Protein AF-A0A0G4MQ02-F1 (afdb_monomer)

pLDDT: mean 72.33, std 18.19, range [27.86, 97.19]

Foldseek 3Di:
DDQCQDPDVVSVLVVLVCLLVVQQPDAQCCCPPPVLVSLVVSLVPDPDPSSVVSSVVSVCVSQPHDPDPPPPVPDDPDDDDDDDDDDDDYDVPPVCPPVCVVVPPQPDDDPPVVVVQVPQPQPPDDDPPDPLADDQVRLVVLLVVCVVPPDVVSCCVPVVVVNHQLQRNCNSLRHHDDPVCVPPDSVVSSNVSVVSSVVSNPDDDDDPVADDPVSVVVCVVPDDDDDDDDDPVVCVVVVDADQDDCPRHPVVVVVVVVND

InterPro domains:
  IPR003000 Sirtuin family [PF02146] (231-259)
  IPR026590 Sirtuin family, catalytic core domain [PS50305] (206-260)
  IPR029035 DHS-like NAD/FAD-binding domain superfamily [SSF52467] (208-258)
  IPR050134 NAD-dependent sirtuin protein deacylases [PTHR11085] (204-258)

Sequence (260 aa):
MTAIESGTPAVVDAALRGLPAILAVLDFSTIKNELFPVIAMVFSKTNSLAIKVRGCQAFVVLCGGSNDPSNDGLGDFSAERKKTTSSSSALDKYTMQEKIDVRESCWTHDSLFEDAVDGIPSDTKFAADDPDACSPAEAYHLRQLLRTIGPREFCLRTVDSGRYTAKRLLTAFNIRAPAFLDGAPEEAYTSMLTLAFSRELAKRAKLPSHNSLDDAVALLTRSRNIMVITGAGISTSLGIPDFRSKKTGLYAQLEHMGLA

Nearest PDB structures (foldseek):
  4iao-assembly2_B  TM=7.288E-01  e=2.109E-02  Saccharomyces cerevisiae S288C
  5cwh-assembly1_A  TM=3.796E-01  e=9.583E-01  synthetic construct
  5h78-assembly1_B  TM=3.852E-01  e=1.616E+00  Homo sapiens
  8fbk-assembly1_A  TM=3.580E-01  e=1.245E+00  synthetic construct
  5h7c-assembly2_C  TM=3.921E-01  e=4.599E+00  Staphylococcus aureus

Organism: Verticillium longisporum (NCBI:txid100787)

Mean predicted aligned error: 18.78 Å

Secondary structure (DSSP, 8-state):
-TTTT-S-HHHHHHHHHTHHHHHTTS-HHHIIIIIHHHHHHHHHH---HHHHHHHHHHHHHHTT----TT--S---SS-----------SHHHHHHHTTTTTTSSS-SS-HHHHHHHHTS-TT----TT-TTPPPHHHHHHHHHHHHHH-HHHHHHHTTTTTSS-HHHHHHHTT-PPPGGGTT--GGGGHHHHHHHHHHHHHSPPPPTT--SHHHHHHHHHH-SS------GGGGGGGT---SS-TTTSHHHHHHTTT--

Structure (mmCIF, N/CA/C/O backbone):
data_AF-A0A0G4MQ02-F1
#
_entry.id   AF-A0A0G4MQ02-F1
#
loop_
_atom_site.group_PDB
_atom_site.id
_atom_site.type_symbol
_atom_site.label_atom_id
_atom_site.label_alt_id
_atom_site.label_comp_id
_atom_site.label_asym_id
_atom_site.label_entity_id
_atom_site.label_seq_id
_atom_site.pdbx_PDB_ins_code
_atom_site.Cartn_x
_atom_site.Cartn_y
_atom_site.Cartn_z
_atom_site.occupancy
_atom_site.B_iso_or_equiv
_atom_site.auth_seq_id
_atom_site.auth_comp_id
_atom_site.auth_asym_id
_atom_site.auth_atom_id
_atom_site.pdbx_PDB_model_num
ATOM 1 N N . MET A 1 1 ? -15.392 23.265 -28.587 1.00 59.22 1 MET A N 1
ATOM 2 C CA . MET A 1 1 ? -14.973 21.856 -28.773 1.00 59.22 1 MET A CA 1
ATOM 3 C C . MET A 1 1 ? -14.637 21.516 -30.222 1.00 59.22 1 MET A C 1
ATOM 5 O O . MET A 1 1 ? -13.558 20.992 -30.455 1.00 59.22 1 MET A O 1
ATOM 9 N N . THR A 1 2 ? -15.468 21.894 -31.201 1.00 65.62 2 THR A N 1
ATOM 10 C CA . THR A 1 2 ? -15.298 21.566 -32.637 1.00 65.62 2 THR A CA 1
ATOM 11 C C . THR A 1 2 ? -13.933 21.907 -33.254 1.00 65.62 2 THR A C 1
ATOM 13 O O . THR A 1 2 ? -13.488 21.212 -34.159 1.00 65.62 2 THR A O 1
ATOM 16 N N . ALA A 1 3 ? -13.232 22.936 -32.765 1.00 72.31 3 ALA A N 1
ATOM 17 C CA . ALA A 1 3 ? -11.888 23.277 -33.245 1.00 72.31 3 ALA A CA 1
ATOM 18 C C . ALA A 1 3 ? -10.783 22.314 -32.752 1.00 72.31 3 ALA A C 1
ATOM 20 O O . ALA A 1 3 ? -9.816 22.082 -33.474 1.00 72.31 3 ALA A O 1
ATOM 21 N N . ILE A 1 4 ? -10.925 21.736 -31.550 1.00 74.12 4 ILE A N 1
ATOM 22 C CA . ILE A 1 4 ? -9.952 20.786 -30.973 1.00 74.12 4 ILE A CA 1
ATOM 23 C C . ILE A 1 4 ? -10.070 19.420 -31.661 1.00 74.12 4 ILE A C 1
ATOM 25 O O . ILE A 1 4 ? -9.069 18.745 -31.865 1.00 74.12 4 ILE A O 1
ATOM 29 N N . GLU A 1 5 ? -11.273 19.051 -32.098 1.00 75.62 5 GLU A N 1
ATOM 30 C CA . GLU A 1 5 ? -11.555 17.799 -32.816 1.00 75.62 5 GLU A CA 1
ATOM 31 C C . GLU A 1 5 ? -11.347 17.903 -34.336 1.00 75.62 5 GLU A C 1
ATOM 33 O O . GLU A 1 5 ? -11.644 16.965 -35.077 1.00 75.62 5 GLU A O 1
ATOM 38 N N . SER A 1 6 ? -10.845 19.040 -34.824 1.00 78.75 6 SER A N 1
ATOM 39 C CA . SER A 1 6 ? -10.645 19.257 -36.254 1.00 78.75 6 SER A CA 1
ATOM 40 C C . SER A 1 6 ? -9.586 18.313 -36.835 1.00 78.75 6 SER A C 1
ATOM 42 O O . SER A 1 6 ? -8.523 18.102 -36.253 1.00 78.75 6 SER A O 1
ATOM 44 N N . GLY A 1 7 ? -9.831 17.808 -38.047 1.00 74.81 7 GLY A N 1
ATOM 45 C CA . GLY A 1 7 ? -8.859 17.001 -38.793 1.00 74.81 7 GLY A CA 1
ATOM 46 C C . GLY A 1 7 ? -7.631 17.785 -39.273 1.00 74.81 7 GLY A C 1
ATOM 47 O O . GLY A 1 7 ? -6.666 17.183 -39.737 1.00 74.81 7 GLY A O 1
ATOM 48 N N . THR A 1 8 ? -7.639 19.119 -39.171 1.00 82.94 8 THR A N 1
ATOM 49 C CA . THR A 1 8 ? -6.521 19.978 -39.583 1.00 82.94 8 THR A CA 1
ATOM 50 C C . THR A 1 8 ? -5.608 20.320 -38.396 1.00 82.94 8 THR A C 1
ATOM 52 O O . THR A 1 8 ? -6.029 21.078 -37.514 1.00 82.94 8 THR A O 1
ATOM 55 N N . PRO A 1 9 ? -4.336 19.870 -38.388 1.00 77.25 9 PRO A N 1
ATOM 56 C CA . PRO A 1 9 ? -3.403 20.075 -37.276 1.00 77.25 9 PRO A CA 1
ATOM 57 C C . PRO A 1 9 ? -3.205 21.536 -36.855 1.00 77.25 9 PRO A C 1
ATOM 59 O O . PRO A 1 9 ? -3.087 21.813 -35.668 1.00 77.25 9 PRO A O 1
ATOM 62 N N .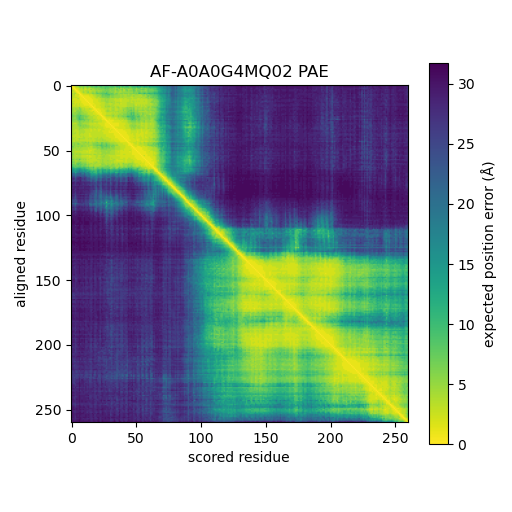 ALA A 1 10 ? -3.207 22.479 -37.803 1.00 79.44 10 ALA A N 1
ATOM 63 C CA . ALA A 1 10 ? -3.033 23.906 -37.514 1.00 79.44 10 ALA A CA 1
ATOM 64 C C . ALA A 1 10 ? -4.196 24.500 -36.694 1.00 79.44 10 ALA A C 1
ATOM 66 O O . ALA A 1 10 ? -3.978 25.365 -35.848 1.00 79.44 10 ALA A O 1
ATOM 67 N N . VAL A 1 11 ? -5.421 24.009 -36.907 1.00 81.31 11 VAL A N 1
ATOM 68 C CA . VAL A 1 11 ? -6.613 24.447 -36.160 1.00 81.31 11 VAL A CA 1
ATOM 69 C C . VAL A 1 11 ? -6.597 23.872 -34.745 1.00 81.31 11 VAL A C 1
ATOM 71 O O . VAL A 1 11 ? -6.874 24.598 -33.794 1.00 81.31 11 VAL A O 1
ATOM 74 N N . VAL A 1 12 ? -6.182 22.611 -34.592 1.00 79.88 12 VAL A N 1
ATOM 75 C CA . VAL A 1 12 ? -5.984 21.970 -33.280 1.00 79.88 12 VAL A CA 1
ATOM 76 C C . VAL A 1 12 ? -4.892 22.688 -32.483 1.00 79.88 12 VAL A C 1
ATOM 78 O O . VAL A 1 12 ? -5.070 22.996 -31.308 1.00 79.88 12 VAL A O 1
ATOM 81 N N . ASP A 1 13 ? -3.775 23.011 -33.134 1.00 78.94 13 ASP A N 1
ATOM 82 C CA . ASP A 1 13 ? -2.652 23.745 -32.550 1.00 78.94 13 ASP A CA 1
ATOM 83 C C . ASP A 1 13 ? -3.099 25.137 -32.054 1.00 78.94 13 ASP A C 1
ATOM 85 O O . ASP A 1 13 ? -2.837 25.506 -30.902 1.00 78.94 13 ASP A O 1
ATOM 89 N N . ALA A 1 14 ? -3.841 25.888 -32.876 1.00 80.31 14 ALA A N 1
ATOM 90 C CA . ALA A 1 14 ? -4.412 27.182 -32.499 1.00 80.31 14 ALA A CA 1
ATOM 91 C C . ALA A 1 14 ? -5.424 27.068 -31.342 1.00 80.31 14 ALA A C 1
ATOM 93 O O . ALA A 1 14 ? -5.386 27.877 -30.415 1.00 80.31 14 ALA A O 1
ATOM 94 N N . ALA A 1 15 ? -6.270 26.034 -31.345 1.00 81.25 15 ALA A N 1
ATOM 95 C CA . ALA A 1 15 ? -7.244 25.792 -30.284 1.00 81.25 15 ALA A CA 1
ATOM 96 C C . ALA A 1 15 ? -6.574 25.456 -28.938 1.00 81.25 15 ALA A C 1
ATOM 98 O O . ALA A 1 15 ? -6.960 26.004 -27.907 1.00 81.25 15 ALA A O 1
ATOM 99 N N . LEU A 1 16 ? -5.519 24.631 -28.942 1.00 79.56 16 LEU A N 1
ATOM 100 C CA . LEU A 1 16 ? -4.749 24.300 -27.736 1.00 79.56 16 LEU A CA 1
ATOM 101 C C . LEU A 1 16 ? -3.967 25.504 -27.181 1.00 79.56 16 LEU A C 1
ATOM 103 O O . LEU A 1 16 ? -3.754 25.586 -25.975 1.00 79.56 16 LEU A O 1
ATOM 107 N N . ARG A 1 17 ? -3.573 26.472 -28.025 1.00 80.38 17 ARG A N 1
ATOM 108 C CA . ARG A 1 17 ? -2.975 27.748 -27.572 1.00 80.38 17 ARG A CA 1
ATOM 109 C C . ARG A 1 17 ? -3.966 28.638 -26.827 1.00 80.38 17 ARG A C 1
ATOM 111 O O . ARG A 1 17 ? -3.556 29.358 -25.925 1.00 80.38 17 ARG A O 1
ATOM 118 N N . GLY A 1 18 ? -5.245 28.595 -27.199 1.00 75.06 18 GLY A N 1
ATOM 119 C CA . GLY A 1 18 ? -6.303 29.371 -26.547 1.00 75.06 18 GLY A CA 1
ATOM 120 C C . GLY A 1 18 ? -6.779 28.787 -25.214 1.00 75.06 18 GLY A C 1
ATOM 121 O O . GLY A 1 18 ? -7.502 29.459 -24.483 1.00 75.06 18 GLY A O 1
ATOM 122 N N . LEU A 1 19 ? -6.371 27.557 -24.879 1.00 74.38 19 LEU A N 1
ATOM 123 C CA . LEU A 1 19 ? -6.858 26.824 -23.710 1.00 74.38 19 LEU A CA 1
ATOM 124 C C . LEU A 1 19 ? -6.640 27.561 -22.375 1.00 74.38 19 LEU A C 1
ATOM 126 O O . LEU A 1 19 ? -7.602 27.659 -21.618 1.00 74.38 19 LEU A O 1
ATOM 130 N N . PRO A 1 20 ? -5.459 28.146 -22.079 1.00 72.19 20 PRO A N 1
ATOM 131 C CA . PRO A 1 20 ? -5.228 28.823 -20.800 1.00 72.19 20 PRO A CA 1
ATOM 132 C C . PRO A 1 20 ? -6.169 30.010 -20.554 1.00 72.19 20 PRO A C 1
ATOM 134 O O . PRO A 1 20 ? -6.595 30.234 -19.427 1.00 72.19 20 PRO A O 1
ATOM 137 N N . 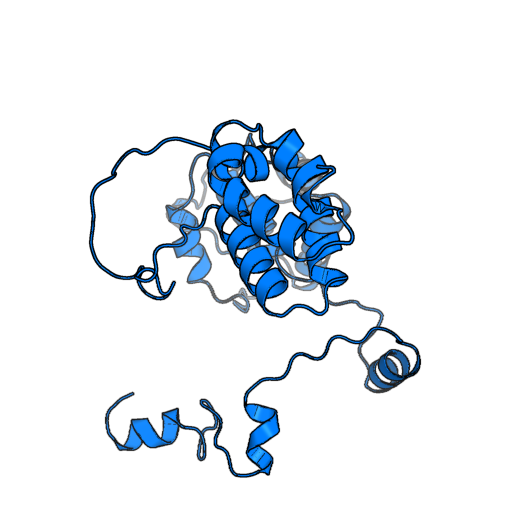ALA A 1 21 ? -6.545 30.740 -21.609 1.00 73.88 21 ALA A N 1
ATOM 138 C CA . ALA A 1 21 ? -7.482 31.859 -21.506 1.00 73.88 21 ALA A CA 1
ATOM 139 C C . ALA A 1 21 ? -8.929 31.393 -21.257 1.00 73.88 21 ALA A C 1
ATOM 141 O O . ALA A 1 21 ? -9.704 32.092 -20.611 1.00 73.88 21 ALA A O 1
ATOM 142 N N . ILE A 1 22 ? -9.289 30.206 -21.754 1.00 70.38 22 ILE A N 1
ATOM 143 C CA . ILE A 1 22 ? -10.628 29.623 -21.613 1.00 70.38 22 ILE A CA 1
ATOM 144 C C . ILE A 1 22 ? -10.783 28.929 -20.248 1.00 70.38 22 ILE A C 1
ATOM 146 O O . ILE A 1 22 ? -11.833 29.032 -19.617 1.00 70.38 22 ILE A O 1
ATOM 150 N N . LEU A 1 23 ? -9.731 28.269 -19.751 1.00 67.69 23 LEU A N 1
ATOM 151 C CA . LEU A 1 23 ? -9.734 27.550 -18.469 1.00 67.69 23 LEU A CA 1
ATOM 152 C C . LEU A 1 23 ? -9.986 28.452 -17.251 1.00 67.69 23 LEU A C 1
ATOM 154 O O . LEU A 1 23 ? -10.522 27.983 -16.249 1.00 67.69 23 LEU A O 1
ATOM 158 N N . ALA A 1 24 ? -9.662 29.743 -17.344 1.00 65.50 24 ALA A N 1
ATOM 159 C CA . ALA A 1 24 ? -9.938 30.720 -16.289 1.00 65.50 24 ALA A CA 1
ATOM 160 C C . ALA A 1 24 ? -11.443 31.004 -16.096 1.00 65.50 24 ALA A C 1
ATOM 162 O O . ALA A 1 24 ? -11.843 31.512 -15.051 1.00 65.50 24 ALA A O 1
ATOM 163 N N . VAL A 1 25 ? -12.275 30.688 -17.096 1.00 69.38 25 VAL A N 1
ATOM 164 C CA . VAL A 1 25 ? -13.711 31.023 -17.123 1.00 69.38 25 VAL A CA 1
ATOM 165 C C . VAL A 1 25 ? -14.600 29.775 -17.035 1.00 69.38 25 VAL A C 1
ATOM 167 O O . VAL A 1 25 ? -15.777 29.885 -16.700 1.00 69.38 25 VAL A O 1
ATOM 170 N N . LEU A 1 26 ? -14.056 28.584 -17.311 1.00 71.31 26 LEU A N 1
ATOM 171 C CA . LEU A 1 26 ? -14.800 27.324 -17.258 1.00 71.31 26 LEU A CA 1
ATOM 172 C C . LEU A 1 26 ? -14.875 26.739 -15.842 1.00 71.31 26 LEU A C 1
ATOM 174 O O . LEU A 1 26 ? -13.920 26.780 -15.065 1.00 71.31 26 LEU A O 1
ATOM 178 N N . ASP A 1 27 ? -16.020 26.138 -15.532 1.00 67.94 27 ASP A N 1
ATOM 179 C CA . ASP A 1 27 ? -16.239 25.380 -14.309 1.00 67.94 27 ASP A CA 1
ATOM 180 C C . ASP A 1 27 ? -15.649 23.962 -14.408 1.00 67.94 27 ASP A C 1
ATOM 182 O O . ASP A 1 27 ? -15.411 23.406 -15.483 1.00 67.94 27 ASP A O 1
ATOM 186 N N . PHE A 1 28 ? -15.404 23.352 -13.249 1.00 64.94 28 PHE A N 1
ATOM 187 C CA . PHE A 1 28 ? -14.730 22.057 -13.155 1.00 64.94 28 PHE A CA 1
ATOM 188 C C . PHE A 1 28 ? -15.458 20.926 -13.880 1.00 64.94 28 PHE A C 1
ATOM 190 O O . PHE A 1 28 ? -14.804 20.088 -14.500 1.00 64.94 28 PHE A O 1
ATOM 197 N N . SER A 1 29 ? -16.791 20.890 -13.796 1.00 62.78 29 SER A N 1
ATOM 198 C CA . SER A 1 29 ? -17.582 19.819 -14.405 1.00 62.78 29 SER A CA 1
ATOM 199 C C . SER A 1 29 ? -17.358 19.790 -15.915 1.00 62.78 29 SER A C 1
ATOM 201 O O . SER A 1 29 ? -17.046 18.741 -16.480 1.00 62.78 29 SER A O 1
ATOM 203 N N . THR A 1 30 ? -17.381 20.965 -16.545 1.00 74.50 30 THR A N 1
ATOM 204 C CA . THR A 1 30 ? -17.101 21.133 -17.973 1.00 74.50 30 THR A CA 1
ATOM 205 C C . THR A 1 30 ? -15.653 20.771 -18.318 1.00 74.50 30 THR A C 1
ATOM 207 O O . THR A 1 30 ? -15.391 20.082 -19.306 1.00 74.50 30 THR A O 1
ATOM 210 N N . ILE A 1 31 ? -14.688 21.157 -17.477 1.00 76.81 31 ILE A N 1
ATOM 211 C CA . ILE A 1 31 ? -13.272 20.820 -17.686 1.00 76.81 31 ILE A CA 1
ATOM 212 C C . ILE A 1 31 ? -13.038 19.298 -17.626 1.00 76.81 31 ILE A C 1
ATOM 214 O O . ILE A 1 31 ? -12.385 18.739 -18.508 1.00 76.81 31 ILE A O 1
ATOM 218 N N . LYS A 1 32 ? -13.580 18.618 -16.610 1.00 71.00 32 LYS A N 1
ATOM 219 C CA . LYS A 1 32 ? -13.384 17.179 -16.371 1.00 71.00 32 LYS A CA 1
ATOM 220 C C . LYS A 1 32 ? -14.147 16.313 -17.369 1.00 71.00 32 LYS A C 1
ATOM 222 O O . LYS A 1 32 ? -13.584 15.351 -17.886 1.00 71.00 32 LYS A O 1
ATOM 227 N N . ASN A 1 33 ? -15.418 16.624 -17.605 1.00 74.50 33 ASN A N 1
ATOM 228 C CA . ASN A 1 33 ? -16.316 15.730 -18.332 1.00 74.50 33 ASN A CA 1
ATOM 229 C C . ASN A 1 33 ? -16.331 16.009 -19.835 1.00 74.50 33 ASN A C 1
ATOM 231 O O . ASN A 1 33 ? -16.557 15.085 -20.613 1.00 74.50 33 ASN A O 1
ATOM 235 N N . GLU A 1 34 ? -16.046 17.244 -20.254 1.00 80.12 34 GLU A N 1
ATOM 236 C CA . GLU A 1 34 ? -16.106 17.615 -21.668 1.00 80.12 34 GLU A CA 1
ATOM 237 C C . GLU A 1 34 ? -14.720 17.918 -22.250 1.00 80.12 34 GLU A C 1
ATOM 239 O O . GLU A 1 34 ? -14.373 17.409 -23.313 1.00 80.12 34 GLU A O 1
ATOM 244 N N . LEU A 1 35 ? -13.888 18.715 -21.572 1.00 80.94 35 LEU A N 1
ATOM 245 C CA . LEU A 1 35 ? -12.633 19.207 -22.157 1.00 80.94 35 LEU A CA 1
ATOM 246 C C . LEU A 1 35 ? -11.483 18.193 -22.075 1.00 80.94 35 LEU A C 1
ATOM 248 O O . LEU A 1 35 ? -10.774 17.967 -23.060 1.00 80.94 35 LEU A O 1
ATOM 252 N N . PHE A 1 36 ? -11.302 17.563 -20.913 1.00 81.31 36 PHE A N 1
ATOM 253 C CA . PHE A 1 36 ? -10.228 16.599 -20.674 1.00 81.31 36 PHE A CA 1
ATOM 254 C C . PHE A 1 36 ? -10.302 15.371 -21.606 1.00 81.31 36 PHE A C 1
ATOM 256 O O . PHE A 1 36 ? -9.280 15.040 -22.220 1.00 81.31 36 PHE A O 1
ATOM 263 N N . PRO A 1 37 ? -11.469 14.719 -21.809 1.00 83.06 37 PRO A N 1
ATOM 264 C CA . PRO A 1 37 ? -11.568 13.561 -22.698 1.00 83.06 37 PRO A CA 1
ATOM 265 C C . PRO A 1 37 ? -11.274 13.914 -24.159 1.00 83.06 37 PRO A C 1
ATOM 267 O O . PRO A 1 37 ? -10.634 13.132 -24.865 1.00 83.06 37 PRO A O 1
ATOM 270 N N . VAL A 1 38 ? -11.680 15.107 -24.601 1.00 82.44 38 VAL A N 1
ATOM 271 C CA . VAL A 1 38 ? -11.447 15.591 -25.969 1.00 82.44 38 VAL A CA 1
ATOM 272 C C . VAL A 1 38 ? -9.950 15.811 -26.219 1.00 82.44 38 VAL A C 1
ATOM 274 O O . VAL A 1 38 ? -9.412 15.328 -27.217 1.00 82.44 38 VAL A O 1
ATOM 277 N N . ILE A 1 39 ? -9.232 16.447 -25.286 1.00 82.50 39 ILE A N 1
ATOM 278 C CA . ILE A 1 39 ? -7.778 16.661 -25.407 1.00 82.50 39 ILE A CA 1
ATOM 279 C C . ILE A 1 39 ? -7.013 15.330 -25.345 1.00 82.50 39 ILE A C 1
ATOM 281 O O . ILE A 1 39 ? -6.099 15.115 -26.143 1.00 82.50 39 ILE A O 1
ATOM 285 N N . ALA A 1 40 ? -7.411 14.398 -24.471 1.00 81.19 40 ALA A N 1
ATOM 286 C CA . ALA A 1 40 ? -6.827 13.053 -24.395 1.00 81.19 40 ALA A CA 1
ATOM 287 C C . ALA A 1 40 ? -7.048 12.232 -25.671 1.00 81.19 40 ALA A C 1
ATOM 289 O O . ALA A 1 40 ? -6.141 11.533 -26.141 1.00 81.19 40 ALA A O 1
ATOM 290 N N . MET A 1 41 ? -8.223 12.358 -26.285 1.00 82.12 41 MET A N 1
ATOM 291 C CA . MET A 1 41 ? -8.512 11.712 -27.559 1.00 82.12 41 MET A CA 1
ATOM 292 C C . MET A 1 41 ? -7.641 12.275 -28.691 1.00 82.12 41 MET A C 1
ATOM 294 O O . MET A 1 41 ? -7.099 11.515 -29.490 1.00 82.12 41 MET A O 1
ATOM 298 N N . VAL A 1 42 ? -7.456 13.593 -28.750 1.00 81.25 42 VAL A N 1
ATOM 299 C CA . VAL A 1 42 ? -6.617 14.238 -29.772 1.00 81.25 42 VAL A CA 1
ATOM 300 C C . VAL A 1 42 ? -5.136 13.923 -29.565 1.00 81.25 42 VAL A C 1
ATOM 302 O O . VAL A 1 42 ? -4.432 13.613 -30.527 1.00 81.25 42 VAL A O 1
ATOM 305 N N . PHE A 1 43 ? -4.672 13.923 -28.314 1.00 82.50 43 PHE A N 1
ATOM 306 C CA . PHE A 1 43 ? -3.305 13.554 -27.951 1.00 82.50 43 PHE A CA 1
ATOM 307 C C . PHE A 1 43 ? -2.965 12.108 -28.346 1.00 82.50 43 PHE A C 1
ATOM 309 O O . PHE A 1 43 ? -1.884 11.850 -28.876 1.00 82.50 43 PHE A O 1
ATOM 316 N N . SER A 1 44 ? -3.891 11.169 -28.126 1.00 81.44 44 SER A N 1
ATOM 317 C CA . SER A 1 44 ? -3.686 9.753 -28.466 1.00 81.44 44 SER A CA 1
ATOM 318 C C . SER A 1 44 ? -3.752 9.469 -29.969 1.00 81.44 44 SER A C 1
ATOM 320 O O . SER A 1 44 ? -3.054 8.576 -30.445 1.00 81.44 44 SER A O 1
ATOM 322 N N . LYS A 1 45 ? -4.551 10.229 -30.730 1.00 81.75 45 LYS A N 1
ATOM 323 C CA . LYS A 1 45 ? -4.735 10.022 -32.178 1.00 81.75 45 LYS A CA 1
ATOM 324 C C . LYS A 1 45 ? -3.736 10.779 -33.058 1.00 81.75 45 LYS A C 1
ATOM 326 O O . LYS A 1 45 ? -3.550 10.409 -34.215 1.00 81.75 45 LYS A O 1
ATOM 331 N N . THR A 1 46 ? -3.113 11.847 -32.561 1.00 81.19 46 THR A N 1
ATOM 332 C CA . THR A 1 46 ? -2.219 12.682 -33.376 1.00 81.19 46 THR A CA 1
ATOM 333 C C . THR A 1 46 ? -0.831 12.063 -33.562 1.00 81.19 46 THR A C 1
ATOM 335 O O . THR A 1 46 ? -0.204 11.586 -32.617 1.00 81.19 46 THR A O 1
ATOM 338 N N . ASN A 1 47 ? -0.299 12.138 -34.786 1.00 78.94 47 ASN A N 1
ATOM 339 C CA . ASN A 1 47 ? 1.100 11.808 -35.090 1.00 78.94 47 ASN A CA 1
ATOM 340 C C . ASN A 1 47 ? 2.022 13.041 -35.041 1.00 78.94 47 ASN A C 1
ATOM 342 O O . ASN A 1 47 ? 3.236 12.910 -35.172 1.00 78.94 47 ASN A O 1
ATOM 346 N N . SER A 1 48 ? 1.464 14.240 -34.837 1.00 80.06 48 SER A N 1
ATOM 347 C CA . SER A 1 48 ? 2.243 15.477 -34.764 1.00 80.06 48 SER A CA 1
ATOM 348 C C . SER A 1 48 ? 2.871 15.646 -33.384 1.00 80.06 48 SER A C 1
ATOM 350 O O . SER A 1 48 ? 2.170 15.808 -32.383 1.00 80.06 48 SER A O 1
ATOM 352 N N . LEU A 1 49 ? 4.205 15.669 -33.338 1.00 75.06 49 LEU A N 1
ATOM 353 C CA . LEU A 1 49 ? 4.964 15.914 -32.111 1.00 75.06 49 LEU A CA 1
ATOM 354 C C . LEU A 1 49 ? 4.612 17.272 -31.485 1.00 75.06 49 LEU A C 1
ATOM 356 O O . LEU A 1 49 ? 4.462 17.361 -30.272 1.00 75.06 49 LEU A O 1
ATOM 360 N N . ALA A 1 50 ? 4.397 18.305 -32.304 1.00 73.50 50 ALA A N 1
ATOM 361 C CA . ALA A 1 50 ? 4.011 19.631 -31.824 1.00 73.50 50 ALA A CA 1
ATOM 362 C C . ALA A 1 50 ? 2.663 19.606 -31.081 1.00 73.50 50 ALA A C 1
ATOM 364 O O . ALA A 1 50 ? 2.537 20.207 -30.016 1.00 73.50 50 ALA A O 1
ATOM 365 N N . ILE A 1 51 ? 1.683 18.849 -31.590 1.00 78.81 51 ILE A N 1
ATOM 366 C CA . ILE A 1 51 ? 0.377 18.690 -30.933 1.00 78.81 51 ILE A CA 1
ATOM 367 C C . ILE A 1 51 ? 0.515 17.860 -29.655 1.00 78.81 51 ILE A C 1
ATOM 369 O O . ILE A 1 51 ? -0.140 18.173 -28.668 1.00 78.81 51 ILE A O 1
ATOM 373 N N . LYS A 1 52 ? 1.395 16.849 -29.624 1.00 79.94 52 LYS A N 1
ATOM 374 C CA . LYS A 1 52 ? 1.666 16.081 -28.397 1.00 79.94 52 LYS A CA 1
ATOM 375 C C . LYS A 1 52 ? 2.276 16.951 -27.304 1.00 79.94 52 LYS A C 1
ATOM 377 O O . LYS A 1 52 ? 1.757 16.972 -26.196 1.00 79.94 52 LYS A O 1
ATOM 382 N N . VAL A 1 53 ? 3.318 17.719 -27.626 1.00 78.88 53 VAL A N 1
ATOM 383 C CA . VAL A 1 53 ? 3.946 18.659 -26.680 1.00 78.88 53 VAL A CA 1
ATOM 384 C C . VAL A 1 53 ? 2.905 19.637 -26.130 1.00 78.88 53 VAL A C 1
ATOM 386 O O . VAL A 1 53 ? 2.839 19.868 -24.926 1.00 78.88 53 VAL A O 1
ATOM 389 N N . ARG A 1 54 ? 2.024 20.143 -26.995 1.00 76.56 54 ARG A N 1
ATOM 390 C CA . ARG A 1 54 ? 0.956 21.078 -26.619 1.00 76.56 54 ARG A CA 1
ATOM 391 C C . ARG A 1 54 ? -0.164 20.421 -25.817 1.00 76.56 54 ARG A C 1
ATOM 393 O O . ARG A 1 54 ? -0.687 21.044 -24.904 1.00 76.56 54 ARG A O 1
ATOM 400 N N . GLY A 1 55 ? -0.504 19.170 -26.111 1.00 79.81 55 GLY A N 1
ATOM 401 C CA . GLY A 1 55 ? -1.430 18.368 -25.315 1.00 79.81 55 GLY A CA 1
ATOM 402 C C . GLY A 1 55 ? -0.891 18.121 -23.907 1.00 79.81 55 GLY A C 1
ATOM 403 O O . GLY A 1 55 ? -1.622 18.306 -22.943 1.00 79.81 55 GLY A O 1
ATOM 404 N N . CYS A 1 56 ? 0.404 17.818 -23.766 1.00 78.06 56 CYS A N 1
ATOM 405 C CA . CYS A 1 56 ? 1.056 17.718 -22.457 1.00 78.06 56 CYS A CA 1
ATOM 406 C C . CYS A 1 56 ? 1.025 19.047 -21.695 1.00 78.06 56 CYS A C 1
ATOM 408 O O . CYS A 1 56 ? 0.663 19.058 -20.526 1.00 78.06 56 CYS A O 1
ATOM 410 N N . GLN A 1 57 ? 1.333 20.167 -22.352 1.00 75.50 57 GLN A N 1
ATOM 411 C CA . GLN A 1 57 ? 1.225 21.498 -21.738 1.00 75.50 57 GLN A CA 1
ATOM 412 C C . GLN A 1 57 ? -0.212 21.813 -21.305 1.00 75.50 57 GLN A C 1
ATOM 414 O O . GLN A 1 57 ? -0.429 22.343 -20.221 1.00 75.50 57 GLN A O 1
ATOM 419 N N . ALA A 1 58 ? -1.202 21.449 -22.122 1.00 74.31 58 ALA A N 1
ATOM 420 C CA . ALA A 1 58 ? -2.606 21.557 -21.755 1.00 74.31 58 ALA A CA 1
ATOM 421 C C . ALA A 1 58 ? -2.936 20.697 -20.527 1.00 74.31 58 ALA A C 1
ATOM 423 O O . ALA A 1 58 ? -3.631 21.180 -19.643 1.00 74.31 58 ALA A O 1
ATOM 424 N N . PHE A 1 59 ? -2.410 19.471 -20.425 1.00 76.56 59 PHE A N 1
ATOM 425 C CA . PHE A 1 59 ? -2.590 18.625 -19.242 1.00 76.56 59 PHE A CA 1
ATOM 426 C C . PHE A 1 59 ? -1.927 19.188 -17.993 1.00 76.56 59 PHE A C 1
ATOM 428 O O . PHE A 1 59 ? -2.527 19.115 -16.930 1.00 76.56 59 PHE A O 1
ATOM 435 N N . VAL A 1 60 ? -0.735 19.772 -18.107 1.00 70.69 60 VAL A N 1
ATOM 436 C CA . VAL A 1 60 ? 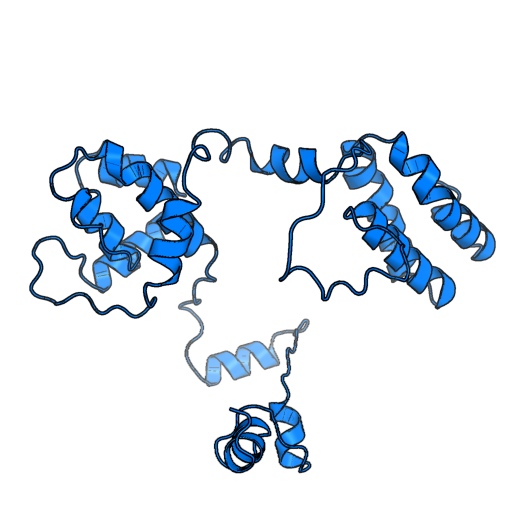-0.066 20.436 -16.980 1.00 70.69 60 VAL A CA 1
ATOM 437 C C . VAL A 1 60 ? -0.928 21.585 -16.463 1.00 70.69 60 VAL A C 1
ATOM 439 O O . VAL A 1 60 ? -1.209 21.637 -15.271 1.00 70.69 60 VAL A O 1
ATOM 442 N N . VAL A 1 61 ? -1.422 22.442 -17.360 1.00 69.69 61 VAL A N 1
ATOM 443 C CA . VAL A 1 61 ? -2.286 23.576 -16.997 1.00 69.69 61 VAL A CA 1
ATOM 444 C C . VAL A 1 61 ? -3.638 23.114 -16.453 1.00 69.69 61 VAL A C 1
ATOM 446 O O . VAL A 1 61 ? -4.124 23.678 -15.478 1.00 69.69 61 VAL A O 1
ATOM 449 N N . LEU A 1 62 ? -4.236 22.068 -17.037 1.00 69.12 62 LEU A N 1
ATOM 450 C CA . LEU A 1 62 ? -5.442 21.436 -16.502 1.00 69.12 62 LEU A CA 1
ATOM 451 C C . LEU A 1 62 ? -5.176 20.964 -15.071 1.00 69.12 62 LEU A C 1
ATOM 453 O O . LEU A 1 62 ? -5.872 21.371 -14.156 1.00 69.12 62 LEU A O 1
ATOM 457 N N . CYS A 1 63 ? -4.114 20.201 -14.840 1.00 64.75 63 CYS A N 1
ATOM 458 C CA . CYS A 1 63 ? -3.762 19.664 -13.527 1.00 64.75 63 CYS A CA 1
ATOM 459 C C . CYS A 1 63 ? -3.218 20.704 -12.522 1.00 64.75 63 CYS A C 1
ATOM 461 O O . CYS A 1 63 ? -2.720 20.305 -11.473 1.00 64.75 63 CYS A O 1
ATOM 463 N N . GLY A 1 64 ? -3.314 22.009 -12.807 1.00 60.22 64 GLY A N 1
ATOM 464 C CA . GLY A 1 64 ? -2.944 23.082 -11.876 1.00 60.22 64 GLY A CA 1
ATOM 465 C C . GLY A 1 64 ? -1.468 23.492 -11.901 1.00 60.22 64 GLY A C 1
ATOM 466 O O . GLY A 1 64 ? -1.041 24.277 -11.059 1.00 60.22 64 GLY A O 1
ATOM 467 N N . GLY A 1 65 ? -0.683 22.994 -12.857 1.00 63.31 65 GLY A N 1
ATOM 468 C CA . GLY A 1 65 ? 0.691 23.436 -13.084 1.00 63.31 65 GLY A CA 1
ATOM 469 C C . GLY A 1 65 ? 0.766 24.739 -13.887 1.00 63.31 65 GLY A C 1
ATOM 470 O O . GLY A 1 65 ? -0.098 25.037 -14.714 1.00 63.31 65 GLY A O 1
ATOM 471 N N . SER A 1 66 ? 1.827 25.520 -13.679 1.00 59.75 66 SER A N 1
ATOM 472 C CA . SER A 1 66 ? 2.158 26.674 -14.520 1.00 59.75 66 SER A CA 1
ATOM 473 C C . SER A 1 66 ? 3.153 26.271 -15.613 1.00 59.75 66 SER A C 1
ATOM 475 O O . SER A 1 66 ? 4.054 25.472 -15.384 1.00 59.75 66 SER A O 1
ATOM 477 N N . ASN A 1 67 ? 3.022 26.845 -16.813 1.00 56.81 67 ASN A N 1
ATOM 478 C CA . ASN A 1 67 ? 3.979 26.640 -17.914 1.00 56.81 67 ASN A CA 1
ATOM 479 C C . ASN A 1 67 ? 5.227 27.539 -17.781 1.00 56.81 67 ASN A C 1
ATOM 481 O O . ASN A 1 67 ? 5.786 27.973 -18.789 1.00 56.81 67 ASN A O 1
ATOM 485 N N . ASP A 1 68 ? 5.626 27.871 -16.554 1.00 56.47 68 ASP A N 1
ATOM 486 C CA . ASP A 1 68 ? 6.777 28.736 -16.309 1.00 56.47 68 ASP A CA 1
ATOM 487 C C . ASP A 1 68 ? 8.066 27.925 -16.557 1.00 56.47 68 ASP A C 1
ATOM 489 O O . ASP A 1 68 ? 8.261 26.901 -15.897 1.00 56.47 68 ASP A O 1
ATOM 493 N N . PRO A 1 69 ? 8.946 28.317 -17.501 1.00 52.03 69 PRO A N 1
ATOM 494 C CA . PRO A 1 69 ? 10.114 27.518 -17.895 1.00 52.03 69 PRO A CA 1
ATOM 495 C C . PRO A 1 69 ? 11.193 27.412 -16.806 1.00 52.03 69 PRO A C 1
ATOM 497 O O . PRO A 1 69 ? 12.207 26.761 -17.021 1.00 52.03 69 PRO A O 1
ATOM 500 N N . SER A 1 70 ? 10.993 28.081 -15.671 1.00 44.19 70 SER A N 1
ATOM 501 C CA . SER A 1 70 ? 11.864 28.078 -14.492 1.00 44.19 70 SER A CA 1
ATOM 502 C C . SER A 1 70 ? 11.394 27.136 -13.378 1.00 44.19 70 SER A C 1
ATOM 504 O O . SER A 1 70 ? 12.078 27.017 -12.362 1.00 44.19 70 SER A O 1
ATOM 506 N N . ASN A 1 71 ? 10.233 26.490 -13.525 1.00 47.88 71 ASN A N 1
ATOM 507 C CA . ASN A 1 71 ? 9.708 25.570 -12.521 1.00 47.88 71 ASN A CA 1
ATOM 508 C C . ASN A 1 71 ? 9.979 24.115 -12.930 1.00 47.88 71 ASN A C 1
ATOM 510 O O . ASN A 1 71 ? 9.083 23.398 -13.373 1.00 47.88 71 ASN A O 1
ATOM 514 N N . ASP A 1 72 ? 11.225 23.675 -12.757 1.00 46.03 72 ASP A N 1
ATOM 515 C CA . ASP A 1 72 ? 11.696 22.330 -13.125 1.00 46.03 72 ASP A CA 1
ATOM 516 C C . ASP A 1 72 ? 11.177 21.211 -12.194 1.00 46.03 72 ASP A C 1
ATOM 518 O O . ASP A 1 72 ? 11.693 20.095 -12.201 1.00 46.03 72 ASP A O 1
ATOM 522 N N . GLY A 1 73 ? 10.157 21.479 -11.369 1.00 52.12 73 GLY A N 1
ATOM 523 C CA . GLY A 1 73 ? 9.494 20.473 -10.531 1.00 52.12 73 GLY A CA 1
ATOM 524 C C . GLY A 1 73 ? 10.399 19.791 -9.495 1.00 52.12 73 GLY A C 1
ATOM 525 O O . GLY A 1 73 ? 10.006 18.774 -8.928 1.00 52.12 73 GLY A O 1
ATOM 526 N N . LEU A 1 74 ? 11.599 20.330 -9.248 1.00 44.28 74 LEU A N 1
ATOM 527 C CA . LEU A 1 74 ? 12.642 19.714 -8.420 1.00 44.28 74 LEU A CA 1
ATOM 528 C C . LEU A 1 74 ? 13.144 20.625 -7.285 1.00 44.28 74 LEU A C 1
ATOM 530 O O . LEU A 1 74 ? 14.282 20.497 -6.839 1.00 44.28 74 LEU A O 1
ATOM 534 N N . GLY A 1 75 ? 12.320 21.559 -6.808 1.00 43.53 75 GLY A N 1
ATOM 535 C CA . GLY A 1 75 ? 12.725 22.508 -5.770 1.00 43.53 75 GLY A CA 1
ATOM 536 C C . GLY A 1 75 ? 11.604 22.860 -4.805 1.00 43.53 75 GLY A C 1
ATOM 537 O O . GLY A 1 75 ? 11.091 23.967 -4.878 1.00 43.53 75 GLY A O 1
ATOM 538 N N . ASP A 1 76 ? 11.248 21.952 -3.893 1.00 43.97 76 ASP A N 1
ATOM 539 C CA . ASP A 1 76 ? 10.377 22.290 -2.750 1.00 43.97 76 ASP A CA 1
ATOM 540 C C . ASP A 1 76 ? 10.863 21.689 -1.419 1.00 43.97 76 ASP A C 1
ATOM 542 O O . ASP A 1 76 ? 10.102 21.215 -0.586 1.00 43.97 76 ASP A O 1
ATOM 546 N N . PHE A 1 77 ? 12.180 21.707 -1.209 1.00 34.59 77 PHE A N 1
ATOM 547 C CA . PHE A 1 77 ? 12.778 21.505 0.113 1.00 34.59 77 PHE A CA 1
ATOM 548 C C . PHE A 1 77 ? 13.780 22.624 0.403 1.00 34.59 77 PHE A C 1
ATOM 550 O O . PHE A 1 77 ? 14.972 22.378 0.554 1.00 34.59 77 PHE A O 1
ATOM 557 N N . SER A 1 78 ? 13.338 23.883 0.411 1.00 31.42 78 SER A N 1
ATOM 558 C CA . SER A 1 78 ? 13.932 24.913 1.281 1.00 31.42 78 SER A CA 1
ATOM 559 C C . SER A 1 78 ? 13.248 26.275 1.155 1.00 31.42 78 SER A C 1
ATOM 561 O O . SER A 1 78 ? 13.215 26.888 0.095 1.00 31.42 78 SER A O 1
ATOM 563 N N . ALA A 1 79 ? 12.851 26.767 2.329 1.00 35.28 79 ALA A N 1
ATOM 564 C CA . ALA A 1 79 ? 12.645 28.161 2.713 1.00 35.28 79 ALA A CA 1
ATOM 565 C C . ALA A 1 79 ? 11.419 28.913 2.152 1.00 35.28 79 ALA A C 1
ATOM 567 O O . ALA A 1 79 ? 11.274 29.184 0.964 1.00 35.28 79 ALA A O 1
ATOM 568 N N . GLU A 1 80 ? 10.589 29.336 3.111 1.00 42.75 80 GLU A N 1
ATOM 569 C CA . GLU A 1 80 ? 9.498 30.309 3.041 1.00 42.75 80 GLU A CA 1
ATOM 570 C C . GLU A 1 80 ? 9.529 31.282 1.847 1.00 42.75 80 GLU A C 1
ATOM 572 O O . GLU A 1 80 ? 10.376 32.176 1.778 1.00 42.75 80 GLU A O 1
ATOM 577 N N . ARG A 1 81 ? 8.484 31.251 1.004 1.00 36.56 81 ARG A N 1
ATOM 578 C CA . ARG A 1 81 ? 7.991 32.460 0.323 1.00 36.56 81 ARG A CA 1
ATOM 579 C C . ARG A 1 81 ? 6.465 32.541 0.276 1.00 36.56 81 ARG A C 1
ATOM 581 O O . ARG A 1 81 ? 5.785 31.841 -0.459 1.00 36.56 81 ARG A O 1
ATOM 588 N N . LYS A 1 82 ? 5.967 33.494 1.066 1.00 29.84 82 LYS A N 1
ATOM 589 C CA . LYS A 1 82 ? 4.909 34.478 0.781 1.00 29.84 82 LYS A CA 1
ATOM 590 C C . LYS A 1 82 ? 3.930 34.127 -0.359 1.00 29.84 82 LYS A C 1
ATOM 592 O O . LYS A 1 82 ? 4.220 34.333 -1.535 1.00 29.84 82 LYS A O 1
ATOM 597 N N . LYS A 1 83 ? 2.712 33.742 0.048 1.00 33.97 83 LYS A N 1
ATOM 598 C CA . LYS A 1 83 ? 1.464 33.786 -0.735 1.00 33.97 83 LYS A CA 1
ATOM 599 C C . LYS A 1 83 ? 1.437 35.008 -1.664 1.00 33.97 83 LYS A C 1
ATOM 601 O O . LYS A 1 83 ? 1.322 36.138 -1.190 1.00 33.97 83 LYS A O 1
ATOM 606 N N . THR A 1 84 ? 1.449 34.771 -2.972 1.00 27.86 84 THR A N 1
ATOM 607 C CA . THR A 1 84 ? 0.830 35.686 -3.932 1.00 27.86 84 THR A CA 1
ATOM 608 C C . THR A 1 84 ? -0.474 35.045 -4.382 1.00 27.86 84 THR A C 1
ATOM 610 O O . THR A 1 84 ? -0.526 33.981 -4.989 1.00 27.86 84 THR A O 1
ATOM 613 N N . THR A 1 85 ? -1.563 35.661 -3.949 1.00 39.47 85 THR A N 1
ATOM 614 C CA . THR A 1 85 ? -2.930 35.345 -4.339 1.00 39.47 85 THR A CA 1
ATOM 615 C C . THR A 1 85 ? -3.097 35.566 -5.837 1.00 39.47 85 THR A C 1
ATOM 617 O O . THR A 1 85 ? -3.097 36.704 -6.298 1.00 39.47 85 THR A O 1
ATOM 620 N N . SER A 1 86 ? -3.275 34.488 -6.591 1.00 34.19 86 SER A N 1
ATOM 621 C CA . SER A 1 86 ? -3.929 34.508 -7.899 1.00 34.19 86 SER A CA 1
ATOM 622 C C . SER A 1 86 ? -4.918 33.355 -7.921 1.00 34.19 86 SER A C 1
ATOM 624 O O . SER A 1 86 ? -4.566 32.183 -7.892 1.00 34.19 86 SER A O 1
ATOM 626 N N . SER A 1 87 ? -6.179 33.739 -7.808 1.00 37.25 87 SER A N 1
ATOM 627 C CA . SER A 1 87 ? -7.353 32.896 -7.697 1.00 37.25 87 SER A CA 1
ATOM 628 C C . SER A 1 87 ? -7.696 32.191 -9.009 1.00 37.25 87 SER A C 1
ATOM 630 O O . SER A 1 87 ? -7.702 32.834 -10.055 1.00 37.25 87 SER A O 1
ATOM 632 N N . SER A 1 88 ? -8.170 30.947 -8.862 1.00 36.88 88 SER A N 1
ATOM 633 C CA . SER A 1 88 ? -8.934 30.114 -9.814 1.00 36.88 88 SER A CA 1
ATOM 634 C C . SER A 1 88 ? -8.104 29.335 -10.856 1.00 36.88 88 SER A C 1
ATOM 636 O O . SER A 1 88 ? -7.104 29.836 -11.340 1.00 36.88 88 SER A O 1
ATOM 638 N N . SER A 1 89 ? -8.446 28.091 -11.207 1.00 44.19 89 SER A N 1
ATOM 639 C CA . SER A 1 89 ? -9.787 27.494 -11.198 1.00 44.19 89 SER A CA 1
ATOM 640 C C . SER A 1 89 ? -9.790 25.956 -11.103 1.00 44.19 89 SER A C 1
ATOM 642 O O . SER A 1 89 ? -8.958 25.242 -11.654 1.00 44.19 89 SER A O 1
ATOM 644 N N . ALA A 1 90 ? -10.850 25.471 -10.451 1.00 42.91 90 ALA A N 1
ATOM 645 C CA . ALA A 1 90 ? -11.515 24.183 -10.656 1.00 42.91 90 ALA A CA 1
ATOM 646 C C . ALA A 1 90 ? -10.899 22.901 -10.062 1.00 42.91 90 ALA A C 1
ATOM 648 O O . ALA A 1 90 ? -11.585 22.240 -9.278 1.00 42.91 90 ALA A O 1
ATOM 649 N N . LEU A 1 91 ? -9.668 22.517 -10.407 1.00 40.91 91 LEU A N 1
ATOM 650 C CA . LEU A 1 91 ? -9.179 21.160 -10.098 1.00 40.91 91 LEU A CA 1
ATOM 651 C C . LEU A 1 91 ? -8.789 20.951 -8.627 1.00 40.91 91 LEU A C 1
ATOM 653 O O . LEU A 1 91 ? -9.063 19.887 -8.071 1.00 40.91 91 LEU A O 1
ATOM 657 N N . ASP A 1 92 ? -8.322 21.993 -7.945 1.00 43.28 92 ASP A N 1
ATOM 658 C CA . ASP A 1 92 ? -7.967 21.903 -6.521 1.00 43.28 92 ASP A CA 1
ATOM 659 C C . ASP A 1 92 ? -9.188 21.793 -5.590 1.00 43.28 92 ASP A C 1
ATOM 661 O O . ASP A 1 92 ? -9.114 21.215 -4.507 1.00 43.28 92 ASP A O 1
ATOM 665 N N . LYS A 1 93 ? -10.349 22.309 -6.020 1.00 42.69 93 LYS A N 1
ATOM 666 C CA . LYS A 1 93 ? -11.566 22.334 -5.191 1.00 42.69 93 LYS A CA 1
ATOM 667 C C . LYS A 1 93 ? -12.492 21.132 -5.400 1.00 42.69 93 LYS A C 1
ATOM 669 O O . LYS A 1 93 ? -13.208 20.783 -4.474 1.00 42.69 93 LYS A O 1
ATOM 674 N N . TYR A 1 94 ? -12.475 20.469 -6.562 1.00 39.12 94 TYR A N 1
ATOM 675 C CA . TYR A 1 94 ? -13.430 19.386 -6.869 1.00 39.12 94 TYR A CA 1
ATOM 676 C C . TYR A 1 94 ? -12.828 17.987 -7.055 1.00 39.12 94 TYR A C 1
ATOM 678 O O . TYR A 1 94 ? -13.559 17.004 -6.925 1.00 39.12 94 TYR A O 1
ATOM 686 N N . THR A 1 95 ? -11.510 17.844 -7.248 1.00 40.12 95 THR A N 1
ATOM 687 C CA . THR A 1 95 ? -10.853 16.529 -7.039 1.00 40.12 95 THR A CA 1
ATOM 688 C C . THR A 1 95 ? -10.962 16.092 -5.572 1.00 40.12 95 THR A C 1
ATOM 690 O O . THR A 1 95 ? -10.888 14.908 -5.247 1.00 40.12 95 THR A O 1
ATOM 693 N N . MET A 1 96 ? -11.212 17.072 -4.705 1.00 38.97 96 MET A N 1
ATOM 694 C CA . MET A 1 96 ? -11.654 16.908 -3.336 1.00 38.97 96 MET A CA 1
ATOM 695 C C . MET A 1 96 ? -13.134 16.456 -3.305 1.00 38.97 96 MET A C 1
ATOM 697 O O . MET A 1 96 ? -13.397 15.376 -2.791 1.00 38.97 96 MET A O 1
ATOM 701 N N . GLN A 1 97 ? -14.091 17.171 -3.916 1.00 35.75 97 GLN A N 1
ATOM 702 C CA . GLN A 1 97 ? -15.522 17.032 -3.574 1.00 35.75 97 GLN A CA 1
ATOM 703 C C . GLN A 1 97 ? -16.261 15.714 -3.952 1.00 35.75 97 GLN A C 1
ATOM 705 O O . GLN A 1 97 ? -17.110 15.273 -3.189 1.00 35.75 97 GLN A O 1
ATOM 710 N N . GLU A 1 98 ? -15.951 15.007 -5.050 1.00 32.88 98 GLU A N 1
ATOM 711 C CA . GLU A 1 98 ? -16.716 13.775 -5.412 1.00 32.88 98 GLU A CA 1
ATOM 712 C C . GLU A 1 98 ? -16.240 12.496 -4.704 1.00 32.88 98 GLU A C 1
ATOM 714 O O . GLU A 1 98 ? -16.954 11.496 -4.643 1.00 32.88 98 GLU A O 1
ATOM 719 N N . LYS A 1 99 ? -15.037 12.522 -4.125 1.00 35.81 99 LYS A N 1
ATOM 720 C CA . LYS A 1 99 ? -14.592 11.495 -3.172 1.00 35.81 99 LYS A CA 1
ATOM 721 C C . LYS A 1 99 ? -14.887 11.901 -1.725 1.00 35.81 99 LYS A C 1
ATOM 723 O O . LYS A 1 99 ? -14.543 11.146 -0.817 1.00 35.81 99 LYS A O 1
ATOM 728 N N . ILE A 1 100 ? -15.481 13.081 -1.516 1.00 35.84 100 ILE A N 1
ATOM 729 C CA . ILE A 1 100 ? -15.610 13.744 -0.217 1.00 35.84 100 ILE A CA 1
ATOM 730 C C . ILE A 1 100 ? -16.896 13.442 0.536 1.00 35.84 100 ILE A C 1
ATOM 732 O O . ILE A 1 100 ? -16.861 13.527 1.756 1.00 35.84 100 ILE A O 1
ATOM 736 N N . ASP A 1 101 ? -17.949 12.915 -0.085 1.00 29.88 101 ASP A N 1
ATOM 737 C CA . ASP A 1 101 ? -19.149 12.543 0.690 1.00 29.88 101 ASP A CA 1
ATOM 738 C C . ASP A 1 101 ? -18.917 11.391 1.697 1.00 29.88 101 ASP A C 1
ATOM 740 O O . ASP A 1 101 ? -19.737 11.149 2.579 1.00 29.88 101 ASP A O 1
ATOM 744 N N . VAL A 1 102 ? -17.762 10.711 1.649 1.00 35.94 102 VAL A N 1
ATOM 745 C CA . VAL A 1 102 ? -17.278 9.823 2.734 1.00 35.94 102 VAL A CA 1
ATOM 746 C C . VAL A 1 102 ? -16.048 10.404 3.459 1.00 35.94 102 VAL A C 1
ATOM 748 O O . VAL A 1 102 ? -15.661 9.937 4.528 1.00 35.94 102 VAL A O 1
ATOM 751 N N . ARG A 1 103 ? -15.429 11.449 2.900 1.00 35.97 103 ARG A N 1
ATOM 752 C CA . ARG A 1 103 ? -14.181 12.075 3.361 1.00 35.97 103 ARG A CA 1
ATOM 753 C C . ARG A 1 103 ? -14.408 13.381 4.133 1.00 35.97 103 ARG A C 1
ATOM 755 O O . ARG A 1 103 ? -13.428 13.948 4.575 1.00 35.97 103 ARG A O 1
ATOM 762 N N . GLU A 1 104 ? -15.629 13.881 4.323 1.00 33.22 104 GLU A N 1
ATOM 763 C CA . GLU A 1 104 ? -15.836 15.204 4.951 1.00 33.22 104 GLU A CA 1
ATOM 764 C C . GLU A 1 104 ? -16.045 15.192 6.474 1.00 33.22 104 GLU A C 1
ATOM 766 O O . GLU A 1 104 ? -15.869 16.224 7.108 1.00 33.22 104 GLU A O 1
ATOM 771 N N . SER A 1 105 ? -16.327 14.051 7.115 1.00 32.81 105 SER A N 1
ATOM 772 C CA . SER A 1 105 ? -16.548 14.033 8.578 1.00 32.81 105 SER A CA 1
ATOM 773 C C . SER A 1 105 ? -15.309 13.682 9.417 1.00 32.81 105 SER A C 1
ATOM 775 O O . SER A 1 105 ? -15.402 13.685 10.641 1.00 32.81 105 SER A O 1
ATOM 777 N N . CYS A 1 106 ? -14.167 13.353 8.800 1.00 36.19 106 CYS A N 1
ATOM 778 C CA . CYS A 1 106 ? -13.028 12.750 9.513 1.00 36.19 106 CYS A CA 1
ATOM 779 C C . CYS A 1 106 ? -11.670 13.453 9.313 1.00 36.19 106 CYS A C 1
ATOM 781 O O . CYS A 1 106 ? -10.643 12.903 9.696 1.00 36.19 106 CYS A O 1
ATOM 783 N N . TRP A 1 107 ? -11.645 14.643 8.697 1.00 40.84 107 TRP A N 1
ATOM 784 C CA . TRP A 1 107 ? -10.408 15.349 8.307 1.00 40.84 107 TRP A CA 1
ATOM 785 C C . TRP A 1 107 ? -10.247 16.697 9.005 1.00 40.84 107 TRP A C 1
ATOM 787 O O . TRP A 1 107 ? -9.909 17.705 8.387 1.00 40.84 107 TRP A O 1
ATOM 797 N N . THR A 1 108 ? -10.458 16.721 10.315 1.00 35.56 108 THR A N 1
ATOM 798 C CA . THR A 1 108 ? -9.998 17.832 11.148 1.00 35.56 108 THR A CA 1
ATOM 799 C C . THR A 1 108 ? -9.103 17.262 12.234 1.00 35.56 108 THR A C 1
ATOM 801 O O . THR A 1 108 ? -9.616 16.657 13.168 1.00 35.56 108 THR A O 1
ATOM 804 N N . HIS A 1 109 ? -7.797 17.510 12.081 1.00 43.72 109 HIS A N 1
ATOM 805 C CA . HIS A 1 109 ? -6.635 17.023 12.844 1.00 43.72 109 HIS A CA 1
ATOM 806 C C . HIS A 1 109 ? -5.990 15.750 12.285 1.00 43.72 109 HIS A C 1
ATOM 808 O O . HIS A 1 109 ? -6.667 14.734 12.218 1.00 43.72 109 HIS A O 1
ATOM 814 N N . ASP A 1 110 ? -4.708 15.842 11.860 1.00 44.91 110 ASP A N 1
ATOM 815 C CA . ASP A 1 110 ? -3.649 14.850 12.190 1.00 44.91 110 ASP A CA 1
ATOM 816 C C . ASP A 1 110 ? -2.331 14.908 11.378 1.00 44.91 110 ASP A C 1
ATOM 818 O O . ASP A 1 110 ? -1.628 13.906 11.271 1.00 44.91 110 ASP A O 1
ATOM 822 N N . SER A 1 111 ? -1.864 16.075 10.917 1.00 48.84 111 SER A N 1
ATOM 823 C CA . SER A 1 111 ? -0.447 16.189 10.496 1.00 48.84 111 SER A CA 1
ATOM 824 C C . SER A 1 111 ? 0.543 15.821 11.621 1.00 48.84 111 SER A C 1
ATOM 826 O O . SER A 1 111 ? 1.663 15.410 11.351 1.00 48.84 111 SER A O 1
ATOM 828 N N . LEU A 1 112 ? 0.119 15.896 12.890 1.00 50.84 112 LEU A N 1
ATOM 829 C CA . LEU A 1 112 ? 0.912 15.487 14.056 1.00 50.84 112 LEU A CA 1
ATOM 830 C C . LEU A 1 112 ? 1.043 13.957 14.207 1.00 50.84 112 LEU A C 1
ATOM 832 O O . LEU A 1 112 ? 2.026 13.474 14.764 1.00 50.84 112 LEU A O 1
ATOM 836 N N . PHE A 1 113 ? 0.048 13.194 13.747 1.00 51.31 113 PHE A N 1
ATOM 837 C CA . PHE A 1 113 ? 0.060 11.733 13.851 1.00 51.31 113 PHE A CA 1
ATOM 838 C C . PHE A 1 113 ?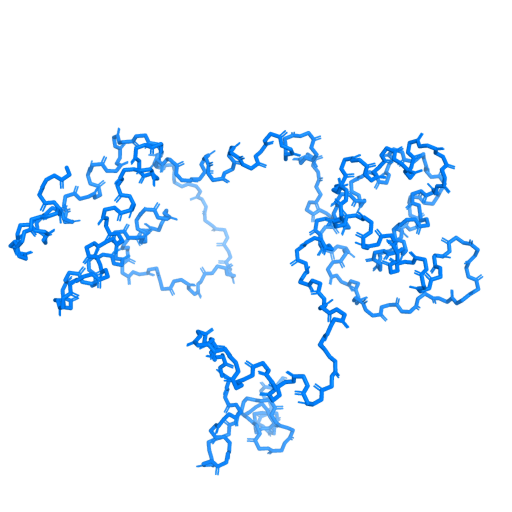 0.640 11.073 12.597 1.00 51.31 113 PHE A C 1
ATOM 840 O O . PHE A 1 113 ? 1.148 9.960 12.694 1.00 51.31 113 PHE A O 1
ATOM 847 N N . GLU A 1 114 ? 0.626 11.746 11.444 1.00 54.31 114 GLU A N 1
ATOM 848 C CA . GLU A 1 114 ? 1.231 11.238 10.207 1.00 54.31 114 GLU A CA 1
ATOM 849 C C . GLU A 1 114 ? 2.739 10.971 10.379 1.00 54.31 114 GLU A C 1
ATOM 851 O O . GLU A 1 114 ? 3.168 9.830 10.196 1.00 54.31 114 GLU A O 1
ATOM 856 N N . ASP A 1 115 ? 3.498 11.948 10.895 1.00 52.97 115 ASP A N 1
ATOM 857 C CA . ASP A 1 115 ? 4.933 11.811 11.213 1.00 52.97 115 ASP A CA 1
ATOM 858 C C . ASP A 1 115 ? 5.208 10.731 12.276 1.00 52.97 115 ASP A C 1
ATOM 860 O O . ASP A 1 115 ? 6.156 9.946 12.168 1.00 52.97 115 ASP A O 1
ATOM 864 N N . ALA A 1 116 ? 4.360 10.654 13.309 1.00 54.28 116 ALA A N 1
ATOM 865 C CA . ALA A 1 116 ? 4.512 9.688 14.396 1.00 54.28 116 ALA A CA 1
ATOM 866 C C . ALA A 1 116 ? 4.287 8.239 13.934 1.00 54.28 116 ALA A C 1
ATOM 868 O O . ALA A 1 116 ? 4.857 7.314 14.513 1.00 54.28 116 ALA A O 1
ATOM 869 N N . VAL A 1 117 ? 3.468 8.033 12.898 1.00 54.56 117 VAL A N 1
ATOM 870 C CA . VAL A 1 117 ? 3.169 6.708 12.343 1.00 54.56 117 VAL A CA 1
ATOM 871 C C . VAL A 1 117 ? 4.087 6.372 11.159 1.00 54.56 117 VAL A C 1
ATOM 873 O O . VAL A 1 117 ? 4.420 5.202 10.978 1.00 54.56 117 VAL A O 1
ATOM 876 N N . ASP A 1 118 ? 4.567 7.356 10.389 1.00 51.06 118 ASP A N 1
ATOM 877 C CA . ASP A 1 118 ? 5.565 7.159 9.320 1.00 51.06 118 ASP A CA 1
ATOM 878 C C . ASP A 1 118 ? 6.927 6.692 9.842 1.00 51.06 118 ASP A C 1
ATOM 880 O O . ASP A 1 118 ? 7.626 5.939 9.160 1.00 51.06 118 ASP A O 1
ATOM 884 N N . GLY A 1 119 ? 7.269 7.050 11.081 1.00 46.75 119 GLY A N 1
ATOM 885 C CA . GLY A 1 119 ? 8.446 6.532 11.777 1.00 46.75 119 GLY A CA 1
ATOM 886 C C . GLY A 1 119 ? 8.324 5.082 12.267 1.00 46.75 119 GLY A C 1
ATOM 887 O O . GLY A 1 119 ? 9.317 4.526 12.739 1.00 46.75 119 GLY A O 1
ATOM 888 N N . ILE A 1 120 ? 7.143 4.450 12.183 1.00 52.75 120 ILE A N 1
ATOM 889 C CA . ILE A 1 120 ? 6.912 3.087 12.682 1.00 52.75 120 ILE A CA 1
ATOM 890 C C . ILE A 1 120 ? 7.101 2.089 11.529 1.00 52.75 120 ILE A C 1
ATOM 892 O O . ILE A 1 120 ? 6.315 2.083 10.579 1.00 52.75 120 ILE A O 1
ATOM 896 N N . PRO A 1 121 ? 8.106 1.192 11.594 1.00 50.50 121 PRO A N 1
ATOM 897 C CA . PRO A 1 121 ? 8.285 0.160 10.584 1.00 50.50 121 PRO A CA 1
ATOM 898 C C . PRO A 1 121 ? 7.023 -0.695 10.455 1.00 50.50 121 PRO A C 1
ATOM 900 O O . PRO A 1 121 ? 6.508 -1.224 11.443 1.00 50.50 121 PRO A O 1
ATOM 903 N N . SER A 1 122 ? 6.569 -0.905 9.219 1.00 50.88 122 SER A N 1
ATOM 904 C CA . SER A 1 122 ? 5.421 -1.765 8.905 1.00 50.88 122 SER A CA 1
ATOM 905 C C . SER A 1 122 ? 5.603 -3.228 9.331 1.00 50.88 122 SER A C 1
ATOM 907 O O . SER A 1 122 ? 4.620 -3.961 9.353 1.00 50.88 122 SER A O 1
ATOM 909 N N . ASP A 1 123 ? 6.828 -3.626 9.689 1.00 50.38 123 ASP A N 1
ATOM 910 C CA . ASP A 1 123 ? 7.217 -4.957 10.173 1.00 50.38 123 ASP A CA 1
ATOM 911 C C . ASP A 1 123 ? 7.493 -4.985 11.688 1.00 50.38 123 ASP A C 1
ATOM 913 O O . ASP A 1 123 ? 8.212 -5.858 12.183 1.00 50.38 123 ASP A O 1
ATOM 917 N N . THR A 1 124 ? 6.946 -4.031 12.448 1.00 53.00 124 THR A N 1
ATOM 918 C CA . THR A 1 124 ? 6.976 -4.079 13.913 1.00 53.00 124 THR A CA 1
ATOM 919 C C . THR A 1 124 ? 6.262 -5.341 14.399 1.00 53.00 124 THR A C 1
ATOM 921 O O . THR A 1 124 ? 5.040 -5.430 14.461 1.00 53.00 124 THR A O 1
ATOM 924 N N . LYS A 1 125 ? 7.050 -6.371 14.720 1.00 53.72 125 LYS A N 1
ATOM 925 C CA . LYS A 1 125 ? 6.562 -7.584 15.373 1.00 53.72 125 LYS A CA 1
ATOM 926 C C . LYS A 1 125 ? 6.185 -7.211 16.802 1.00 53.72 125 LYS A C 1
ATOM 928 O O . LYS A 1 125 ? 7.068 -7.001 17.631 1.00 53.72 125 LYS A O 1
ATOM 933 N N . PHE A 1 126 ? 4.891 -7.098 17.081 1.00 59.62 126 PHE A N 1
ATOM 934 C CA . PHE A 1 126 ? 4.413 -6.988 18.456 1.00 59.62 126 PHE A CA 1
ATOM 935 C C . PHE A 1 126 ? 4.813 -8.252 19.220 1.00 59.62 126 PHE A C 1
ATOM 937 O O . PHE A 1 126 ? 4.765 -9.358 18.672 1.00 59.62 126 PHE A O 1
ATOM 944 N N . ALA A 1 127 ? 5.275 -8.080 20.459 1.00 51.31 127 ALA A N 1
ATOM 945 C CA . ALA A 1 127 ? 5.590 -9.204 21.327 1.00 51.31 127 ALA A CA 1
ATOM 946 C C . ALA A 1 127 ? 4.328 -10.057 21.507 1.00 51.31 127 ALA A C 1
ATOM 948 O O . ALA A 1 127 ? 3.242 -9.518 21.704 1.00 51.31 127 ALA A O 1
ATOM 949 N N . ALA A 1 128 ? 4.475 -11.381 21.447 1.00 51.16 128 ALA A N 1
ATOM 950 C CA . ALA A 1 128 ? 3.367 -12.321 21.630 1.00 51.16 128 ALA A CA 1
ATOM 951 C C . ALA A 1 128 ? 2.733 -12.257 23.039 1.00 51.16 128 ALA A C 1
ATOM 953 O O . ALA A 1 128 ? 1.693 -12.870 23.254 1.00 51.16 128 ALA A O 1
ATOM 954 N N . ASP A 1 129 ? 3.349 -11.513 23.963 1.00 54.47 129 ASP A N 1
ATOM 955 C CA . ASP A 1 129 ? 3.002 -11.452 25.385 1.00 54.47 129 ASP A CA 1
ATOM 956 C C . ASP A 1 129 ? 2.147 -10.230 25.780 1.00 54.47 129 ASP A C 1
ATOM 958 O O . ASP A 1 129 ? 1.857 -10.051 26.962 1.00 54.47 129 ASP A O 1
ATOM 962 N N . ASP A 1 130 ? 1.743 -9.372 24.834 1.00 66.44 130 ASP A N 1
ATOM 963 C CA . ASP A 1 130 ? 0.835 -8.255 25.130 1.00 66.44 130 ASP A CA 1
ATOM 964 C C . ASP A 1 130 ? -0.635 -8.731 25.069 1.00 66.44 130 ASP A C 1
ATOM 966 O O . ASP A 1 130 ? -1.083 -9.156 23.998 1.00 66.44 130 ASP A O 1
ATOM 970 N N . PRO A 1 131 ? -1.403 -8.680 26.178 1.00 68.81 131 PRO A N 1
ATOM 971 C CA . PRO A 1 131 ? -2.799 -9.125 26.204 1.00 68.81 131 PRO A CA 1
ATOM 972 C C . PRO A 1 131 ? -3.715 -8.318 25.272 1.00 68.81 131 PRO A C 1
ATOM 974 O O . PRO A 1 131 ? -4.768 -8.821 24.874 1.00 68.81 131 PRO A O 1
ATOM 977 N N . ASP A 1 132 ? -3.314 -7.101 24.891 1.00 69.44 132 ASP A N 1
ATOM 978 C CA . ASP A 1 132 ? -4.068 -6.242 23.979 1.00 69.44 132 ASP A CA 1
ATOM 979 C C . ASP A 1 132 ? -3.618 -6.375 22.511 1.00 69.44 132 ASP A C 1
ATOM 981 O O . ASP A 1 132 ? -4.195 -5.726 21.636 1.00 69.44 132 ASP A O 1
ATOM 985 N N . ALA A 1 133 ? -2.634 -7.221 22.182 1.00 78.12 133 ALA A N 1
ATOM 986 C CA . ALA A 1 133 ? -2.177 -7.393 20.802 1.00 78.12 133 ALA A CA 1
ATOM 987 C C . ALA A 1 133 ? -3.054 -8.370 19.997 1.00 78.12 133 ALA A C 1
ATOM 989 O O . ALA A 1 133 ? -3.392 -9.471 20.434 1.00 78.12 133 ALA A O 1
ATOM 990 N N . CYS A 1 134 ? -3.394 -7.996 18.759 1.00 81.00 134 CYS A N 1
ATOM 991 C CA . CYS A 1 134 ? -4.018 -8.922 17.815 1.00 81.00 134 CYS A CA 1
ATOM 992 C C . CYS A 1 134 ? -3.036 -10.014 17.381 1.00 81.00 134 CYS A C 1
ATOM 994 O O . CYS A 1 134 ? -1.901 -9.731 16.989 1.00 81.00 134 CYS A O 1
ATOM 996 N N . SER A 1 135 ? -3.509 -11.262 17.332 1.00 85.81 135 SER A N 1
ATOM 997 C CA . SER A 1 135 ? -2.721 -12.330 16.718 1.00 85.81 135 SER A CA 1
ATOM 998 C C . SER A 1 135 ? -2.518 -12.065 15.213 1.00 85.81 135 SER A C 1
ATOM 1000 O O . SER A 1 135 ? -3.363 -11.427 14.573 1.00 85.81 135 SER A O 1
ATOM 1002 N N . PRO A 1 136 ? -1.443 -12.579 14.585 1.00 78.88 136 PRO A N 1
ATOM 1003 C CA . PRO A 1 136 ? -1.184 -12.343 13.161 1.00 78.88 136 PRO A CA 1
ATOM 1004 C C . PRO A 1 136 ? -2.326 -12.801 12.238 1.00 78.88 136 PRO A C 1
ATOM 1006 O O . PRO A 1 136 ? -2.594 -12.166 11.215 1.00 78.88 136 PRO A O 1
ATOM 1009 N N . ALA A 1 137 ? -3.010 -13.888 12.610 1.00 82.38 137 ALA A N 1
ATOM 1010 C CA . ALA A 1 137 ? -4.149 -14.429 11.874 1.00 82.38 137 ALA A CA 1
ATOM 1011 C C . ALA A 1 137 ? -5.396 -13.537 12.008 1.00 82.38 137 ALA A C 1
ATOM 1013 O O . ALA A 1 137 ? -6.035 -13.218 11.004 1.00 82.38 137 ALA A O 1
ATOM 1014 N N . GLU A 1 138 ? -5.706 -13.077 13.224 1.00 87.19 138 GLU A N 1
ATOM 1015 C CA . GLU A 1 138 ? -6.797 -12.124 13.462 1.00 87.19 138 GLU A CA 1
ATOM 1016 C C . GLU A 1 138 ? -6.541 -10.795 12.750 1.00 87.19 138 GLU A C 1
ATOM 1018 O O . GLU A 1 138 ? -7.429 -10.269 12.084 1.00 87.19 138 GLU A O 1
ATOM 1023 N N . ALA A 1 139 ? -5.311 -10.279 12.817 1.00 85.62 139 ALA A N 1
ATOM 1024 C CA . ALA A 1 139 ? -4.934 -9.040 12.152 1.00 85.62 139 ALA A CA 1
ATOM 1025 C C . ALA A 1 139 ? -5.111 -9.135 10.627 1.00 85.62 139 ALA A C 1
ATOM 1027 O O . ALA A 1 139 ? -5.613 -8.206 9.995 1.00 85.62 139 ALA A O 1
ATOM 1028 N N . TYR A 1 140 ? -4.754 -10.275 10.021 1.00 84.81 140 TYR A N 1
ATOM 1029 C CA . TYR A 1 140 ? -5.023 -10.523 8.603 1.00 84.81 140 TYR A CA 1
ATOM 1030 C C . TYR A 1 140 ? -6.525 -10.493 8.295 1.00 84.81 140 TYR A C 1
ATOM 1032 O O . TYR A 1 140 ? -6.941 -9.816 7.351 1.00 84.81 140 TYR A O 1
ATOM 1040 N N . HIS A 1 141 ? -7.337 -11.161 9.119 1.00 88.81 141 HIS A N 1
ATOM 1041 C CA . HIS A 1 141 ? -8.786 -11.178 8.955 1.00 88.81 141 HIS A CA 1
ATOM 1042 C C . HIS A 1 141 ? -9.397 -9.774 9.067 1.00 88.81 141 HIS A C 1
ATOM 1044 O O . HIS A 1 141 ? -10.183 -9.386 8.206 1.00 88.81 141 HIS A O 1
ATOM 1050 N N . LEU A 1 142 ? -8.988 -8.980 10.060 1.00 89.44 142 LEU A N 1
ATOM 1051 C CA . LEU A 1 142 ? -9.466 -7.608 10.257 1.00 89.44 142 LEU A CA 1
ATOM 1052 C C . LEU A 1 142 ? -9.096 -6.693 9.083 1.00 89.44 142 LEU A C 1
ATOM 1054 O O . LEU A 1 142 ? -9.949 -5.956 8.588 1.00 89.44 142 LEU A O 1
ATOM 1058 N N . ARG A 1 143 ? -7.864 -6.785 8.565 1.00 87.12 143 ARG A N 1
ATOM 1059 C CA . ARG A 1 143 ? -7.436 -6.018 7.380 1.00 87.12 143 ARG A CA 1
ATOM 1060 C C . ARG A 1 143 ? -8.211 -6.407 6.120 1.00 87.12 143 ARG A C 1
ATOM 1062 O O . ARG A 1 143 ? -8.491 -5.553 5.277 1.00 87.12 143 ARG A O 1
ATOM 1069 N N . GLN A 1 144 ? -8.557 -7.685 5.969 1.00 84.69 144 GLN A N 1
ATOM 1070 C CA . GLN A 1 144 ? -9.379 -8.153 4.854 1.00 84.69 144 GLN A CA 1
ATOM 1071 C C . GLN A 1 144 ? -10.846 -7.740 5.013 1.00 84.69 144 GLN A C 1
ATOM 1073 O O . GLN A 1 144 ? -11.480 -7.334 4.035 1.00 84.69 144 GLN A O 1
ATOM 1078 N N . LEU A 1 145 ? -11.367 -7.780 6.240 1.00 89.38 145 LEU A N 1
ATOM 1079 C CA . LEU A 1 145 ? -12.706 -7.313 6.565 1.00 89.38 145 LEU A CA 1
ATOM 1080 C C . LEU A 1 145 ? -12.838 -5.825 6.232 1.00 89.38 145 LEU A C 1
ATOM 1082 O O . LEU A 1 145 ? -13.723 -5.480 5.456 1.00 89.38 145 LEU A O 1
ATOM 1086 N N . LEU A 1 146 ? -11.902 -4.982 6.692 1.00 88.38 146 LEU A N 1
ATOM 1087 C CA . LEU A 1 146 ? -11.848 -3.550 6.372 1.00 88.38 146 LEU A CA 1
ATOM 1088 C C . LEU A 1 146 ? -11.932 -3.291 4.859 1.00 88.38 146 LEU A C 1
ATOM 1090 O O . LEU A 1 146 ? -12.688 -2.428 4.420 1.00 88.38 146 LEU A O 1
ATOM 1094 N N . ARG A 1 147 ? -11.196 -4.062 4.048 1.00 83.44 147 ARG A N 1
ATOM 1095 C CA . ARG A 1 147 ? -11.233 -3.946 2.579 1.00 83.44 147 ARG A CA 1
ATOM 1096 C C . ARG A 1 147 ? -12.562 -4.372 1.958 1.00 83.44 147 ARG A C 1
ATOM 1098 O O . ARG A 1 147 ? -12.896 -3.890 0.882 1.00 83.44 147 ARG A O 1
ATOM 1105 N N . THR A 1 148 ? -13.284 -5.283 2.603 1.00 87.00 148 THR A N 1
ATOM 1106 C CA . THR A 1 148 ? -14.528 -5.856 2.072 1.00 87.00 148 THR A CA 1
ATOM 1107 C C . THR A 1 148 ? -15.741 -4.993 2.413 1.00 87.00 148 THR A C 1
ATOM 1109 O O . THR A 1 148 ? -16.588 -4.775 1.553 1.00 87.00 148 THR A O 1
ATOM 1112 N N . ILE A 1 149 ? -15.832 -4.503 3.655 1.00 88.62 149 ILE A N 1
ATOM 1113 C CA . ILE A 1 149 ? -17.002 -3.750 4.147 1.00 88.62 149 ILE A CA 1
ATOM 1114 C C . ILE A 1 149 ? -16.787 -2.230 4.170 1.00 88.62 149 ILE A C 1
ATOM 1116 O O . ILE A 1 149 ? -17.756 -1.479 4.243 1.00 88.62 149 ILE A O 1
ATOM 1120 N N . GLY A 1 150 ? -15.536 -1.767 4.083 1.00 84.19 150 GLY A N 1
ATOM 1121 C CA . GLY A 1 150 ? -15.172 -0.353 4.160 1.00 84.19 150 GLY A CA 1
ATOM 1122 C C . GLY A 1 150 ? -15.037 0.178 5.598 1.00 84.19 150 GLY A C 1
ATOM 1123 O O . GLY A 1 150 ? -15.489 -0.459 6.548 1.00 84.19 150 GLY A O 1
ATOM 1124 N N . PRO A 1 151 ? -14.416 1.359 5.784 1.00 84.31 151 PRO A N 1
ATOM 1125 C CA . PRO A 1 151 ? -14.025 1.875 7.102 1.00 84.31 151 PRO A CA 1
ATOM 1126 C C . PRO A 1 151 ? -15.210 2.194 8.019 1.00 84.31 151 PRO A C 1
ATOM 1128 O O . PRO A 1 151 ? -15.175 1.862 9.199 1.00 84.31 151 PRO A O 1
ATOM 1131 N N . ARG A 1 152 ? -16.291 2.775 7.482 1.00 83.62 152 ARG A N 1
ATOM 1132 C CA . ARG A 1 152 ? -17.465 3.170 8.279 1.00 83.62 152 ARG A CA 1
ATOM 1133 C C . ARG A 1 152 ? -18.179 1.969 8.901 1.00 83.62 152 ARG A C 1
ATOM 1135 O O . ARG A 1 152 ? -18.428 1.944 10.099 1.00 83.62 152 ARG A O 1
ATOM 1142 N N . GLU A 1 153 ? -18.497 0.970 8.080 1.00 85.56 153 GLU A N 1
ATOM 1143 C CA . GLU A 1 153 ? -19.161 -0.255 8.542 1.00 85.56 153 GLU A CA 1
ATOM 1144 C C . GLU A 1 153 ? -18.232 -1.091 9.433 1.00 85.56 153 GLU A C 1
ATOM 1146 O O . GLU A 1 153 ? -18.681 -1.777 10.350 1.00 85.56 153 GLU A O 1
ATOM 1151 N N . PHE A 1 154 ? -16.921 -1.013 9.192 1.00 89.00 154 PHE A N 1
ATOM 1152 C CA . PHE A 1 154 ? -15.924 -1.665 10.025 1.00 89.00 154 PHE A CA 1
ATOM 1153 C C . PHE A 1 154 ? -15.889 -1.101 11.449 1.00 89.00 154 PHE A C 1
ATOM 1155 O O . PHE A 1 154 ? -15.937 -1.901 12.383 1.00 89.00 154 PHE A O 1
ATOM 1162 N N . CYS A 1 155 ? -15.884 0.226 11.639 1.00 86.81 155 CYS A N 1
ATOM 1163 C CA . CYS A 1 155 ? -15.974 0.837 12.976 1.00 86.81 155 CYS A CA 1
ATOM 1164 C C . CYS A 1 155 ? -17.233 0.385 13.720 1.00 86.81 155 CYS A C 1
ATOM 1166 O O . CYS A 1 155 ? -17.133 -0.130 14.834 1.00 86.81 155 CYS A O 1
ATOM 1168 N N . LEU A 1 156 ? -18.386 0.455 13.044 1.00 86.25 156 LEU A N 1
ATOM 1169 C CA . LEU A 1 156 ? -19.677 0.052 13.605 1.00 86.25 156 LEU A CA 1
ATOM 1170 C C . LEU A 1 156 ? -19.673 -1.398 14.112 1.00 86.25 156 LEU A C 1
ATOM 1172 O O . LEU A 1 156 ? -20.221 -1.707 15.167 1.00 86.25 156 LEU A O 1
ATOM 1176 N N . ARG A 1 157 ? -19.038 -2.312 13.370 1.00 86.19 157 ARG A N 1
ATOM 1177 C CA . ARG A 1 157 ? -18.980 -3.747 13.707 1.00 86.19 157 ARG A CA 1
ATOM 1178 C C . ARG A 1 157 ? -17.859 -4.144 14.658 1.00 86.19 157 ARG A C 1
ATOM 1180 O O . ARG A 1 157 ? -17.792 -5.318 15.030 1.00 86.19 157 ARG A O 1
ATOM 1187 N N . THR A 1 158 ? -16.952 -3.229 14.983 1.00 88.06 158 THR A N 1
ATOM 1188 C CA . THR A 1 158 ? -15.784 -3.517 15.821 1.00 88.06 158 THR A CA 1
ATOM 1189 C C . THR A 1 158 ? -15.851 -2.707 17.104 1.00 88.06 158 THR A C 1
ATOM 1191 O O . THR A 1 158 ? -16.322 -3.246 18.108 1.00 88.06 158 THR A O 1
ATOM 1194 N N . VAL A 1 159 ? -15.453 -1.437 17.042 1.00 85.88 159 VAL A N 1
ATOM 1195 C CA . VAL A 1 159 ? -15.370 -0.511 18.177 1.00 85.88 159 VAL A CA 1
ATOM 1196 C C . VAL A 1 159 ? -16.766 -0.187 18.714 1.00 85.88 159 VAL A C 1
ATOM 1198 O O . VAL A 1 159 ? -17.049 -0.508 19.861 1.00 85.88 159 VAL A O 1
ATOM 1201 N N . ASP A 1 160 ? -17.699 0.284 17.877 1.00 83.00 160 ASP A N 1
ATOM 1202 C CA . ASP A 1 160 ? -19.026 0.724 18.360 1.00 83.00 160 ASP A CA 1
ATOM 1203 C C . ASP A 1 160 ? -19.873 -0.437 18.915 1.00 83.00 160 ASP A C 1
ATOM 1205 O O . ASP A 1 160 ? -20.740 -0.256 19.767 1.00 83.00 160 ASP A O 1
ATOM 1209 N N . SER A 1 161 ? -19.614 -1.659 18.440 1.00 86.75 161 SER A N 1
ATOM 1210 C CA . SER A 1 161 ? -20.250 -2.882 18.950 1.00 86.75 161 SER A CA 1
ATOM 1211 C C . SER A 1 161 ? -19.601 -3.444 20.223 1.00 86.75 161 SER A C 1
ATOM 1213 O O . SER A 1 161 ? -20.065 -4.463 20.737 1.00 86.75 161 SER A O 1
ATOM 1215 N N . GLY A 1 162 ? -18.502 -2.842 20.694 1.00 83.81 162 GLY A N 1
ATOM 1216 C CA . GLY A 1 162 ? -17.737 -3.285 21.862 1.00 83.81 162 GLY A CA 1
ATOM 1217 C C . GLY A 1 162 ? -17.010 -4.622 21.680 1.00 83.81 162 GLY A C 1
ATOM 1218 O O . GLY A 1 162 ? -16.651 -5.268 22.663 1.00 83.81 162 GLY A O 1
ATOM 1219 N N . ARG A 1 163 ? -16.813 -5.090 20.438 1.00 84.25 163 ARG A N 1
ATOM 1220 C CA . ARG A 1 163 ? -16.155 -6.382 20.151 1.00 84.25 163 ARG A CA 1
ATOM 1221 C C . ARG A 1 163 ? -14.636 -6.311 20.222 1.00 84.25 163 ARG A C 1
ATOM 1223 O O . ARG A 1 163 ? -13.996 -7.310 20.539 1.00 84.25 163 ARG A O 1
ATOM 1230 N N . TYR A 1 164 ? -14.070 -5.158 19.880 1.00 87.19 164 TYR A N 1
ATOM 1231 C CA . TYR A 1 164 ? -12.633 -4.912 19.890 1.00 87.19 164 TYR A CA 1
ATOM 1232 C C . TYR A 1 164 ? -12.363 -3.558 20.527 1.00 87.19 164 TYR A C 1
ATOM 1234 O O . TYR A 1 164 ? -12.996 -2.577 20.151 1.00 87.19 164 TYR A O 1
ATOM 1242 N N . THR A 1 165 ? -11.380 -3.504 21.424 1.00 88.31 165 THR A N 1
ATOM 1243 C CA . THR A 1 165 ? -10.872 -2.234 21.947 1.00 88.31 165 THR A CA 1
ATOM 1244 C C . THR A 1 165 ? -10.086 -1.504 20.860 1.00 88.31 165 THR A C 1
ATOM 1246 O O . THR A 1 165 ? -9.395 -2.126 20.042 1.00 88.31 165 THR A O 1
ATOM 1249 N N . ALA A 1 166 ? -10.146 -0.171 20.855 1.00 86.75 166 ALA A N 1
ATOM 1250 C CA . ALA A 1 166 ? -9.445 0.642 19.859 1.00 86.75 166 ALA A CA 1
ATOM 1251 C C . ALA A 1 166 ? -7.923 0.380 19.836 1.00 86.75 166 ALA A C 1
ATOM 1253 O O . ALA A 1 166 ? -7.321 0.297 18.763 1.00 86.75 166 ALA A O 1
ATOM 1254 N N . LYS A 1 167 ? -7.307 0.153 21.007 1.00 85.75 167 LYS A N 1
ATOM 1255 C CA . LYS A 1 167 ? -5.889 -0.225 21.131 1.00 85.75 167 LYS A CA 1
ATOM 1256 C C . LYS A 1 167 ? -5.575 -1.534 20.415 1.00 85.75 167 LYS A C 1
ATOM 1258 O O . LYS A 1 167 ? -4.656 -1.585 19.599 1.00 85.75 167 LYS A O 1
ATOM 1263 N N . ARG A 1 168 ? -6.372 -2.575 20.672 1.00 87.12 168 ARG A N 1
ATOM 1264 C CA . ARG A 1 168 ? -6.197 -3.879 20.031 1.00 87.12 168 ARG A CA 1
ATOM 1265 C C . ARG A 1 168 ? -6.375 -3.777 18.526 1.00 87.12 168 ARG A C 1
ATOM 1267 O O . ARG A 1 168 ? -5.606 -4.374 17.775 1.00 87.12 168 ARG A O 1
ATOM 1274 N N . LEU A 1 169 ? -7.322 -2.963 18.075 1.00 88.56 169 LEU A N 1
ATOM 1275 C CA . LEU A 1 169 ? -7.536 -2.712 16.659 1.00 88.56 169 LEU A CA 1
ATOM 1276 C C . LEU A 1 169 ? -6.320 -2.034 16.004 1.00 88.56 169 LEU A C 1
ATOM 1278 O O . LEU A 1 169 ? -5.891 -2.481 14.946 1.00 88.56 169 LEU A O 1
ATOM 1282 N N . LEU A 1 170 ? -5.713 -1.024 16.639 1.00 87.62 170 LEU A N 1
ATOM 1283 C CA . LEU A 1 170 ? -4.505 -0.355 16.128 1.00 87.62 170 LEU A CA 1
ATOM 1284 C C . LEU A 1 170 ? -3.338 -1.329 15.920 1.00 87.62 170 LEU A C 1
ATOM 1286 O O . LEU A 1 170 ? -2.668 -1.270 14.884 1.00 87.62 170 LEU A O 1
ATOM 1290 N N . THR A 1 171 ? -3.156 -2.290 16.834 1.00 86.38 171 THR A N 1
ATOM 1291 C CA . THR A 1 171 ? -2.119 -3.325 16.671 1.00 86.38 171 THR A CA 1
ATOM 1292 C C . THR A 1 171 ? -2.343 -4.183 15.420 1.00 86.38 171 THR A C 1
ATOM 1294 O O . THR A 1 171 ? -1.380 -4.553 14.751 1.00 86.38 171 THR A O 1
ATOM 1297 N N . ALA A 1 172 ? -3.597 -4.422 15.010 1.00 86.38 172 ALA A N 1
ATOM 1298 C CA . ALA A 1 172 ? -3.901 -5.145 13.772 1.00 86.38 172 ALA A CA 1
ATOM 1299 C C . ALA A 1 172 ? -3.428 -4.408 12.504 1.00 86.38 172 ALA A C 1
ATOM 1301 O O . ALA A 1 172 ? -3.230 -5.041 11.463 1.00 86.38 172 ALA A O 1
ATOM 1302 N N . PHE A 1 173 ? -3.223 -3.092 12.572 1.00 86.31 173 PHE A N 1
ATOM 1303 C CA . PHE A 1 173 ? -2.735 -2.262 11.465 1.00 86.31 173 PHE A CA 1
ATOM 1304 C C . PHE A 1 173 ? -1.246 -1.916 11.576 1.00 86.31 173 PHE A C 1
ATOM 1306 O O . PHE A 1 173 ? -0.751 -1.096 10.805 1.00 86.31 173 PHE A O 1
ATOM 1313 N N . ASN A 1 174 ? -0.521 -2.577 12.485 1.00 80.44 174 ASN A N 1
ATOM 1314 C CA . ASN A 1 174 ? 0.888 -2.319 12.779 1.00 80.44 174 ASN A CA 1
ATOM 1315 C C . ASN A 1 174 ? 1.157 -0.893 13.275 1.00 80.44 174 ASN A C 1
ATOM 1317 O O . ASN A 1 174 ? 2.183 -0.297 12.959 1.00 80.44 174 ASN A O 1
ATOM 1321 N N . ILE A 1 175 ? 0.231 -0.360 14.076 1.00 82.38 175 ILE A N 1
ATOM 1322 C CA . ILE A 1 175 ? 0.370 0.939 14.734 1.00 82.38 175 ILE A CA 1
ATOM 1323 C C . ILE A 1 175 ? 0.307 0.728 16.242 1.00 82.38 175 ILE A C 1
ATOM 1325 O O . ILE A 1 175 ? -0.586 0.052 16.753 1.00 82.38 175 ILE A O 1
ATOM 1329 N N . ARG A 1 176 ? 1.263 1.315 16.966 1.00 79.31 176 ARG A N 1
ATOM 1330 C CA . ARG A 1 176 ? 1.265 1.307 18.429 1.00 79.31 176 ARG A CA 1
ATOM 1331 C C . ARG A 1 176 ? 0.559 2.553 18.950 1.00 79.31 176 ARG A C 1
ATOM 1333 O O . ARG A 1 176 ? 0.858 3.658 18.505 1.00 79.31 176 ARG A O 1
ATOM 1340 N N . ALA A 1 177 ? -0.341 2.370 19.912 1.00 79.69 177 ALA A N 1
ATOM 1341 C CA . ALA A 1 177 ? -0.913 3.483 20.657 1.00 79.69 177 ALA A CA 1
ATOM 1342 C C . ALA A 1 177 ? 0.201 4.233 21.422 1.00 79.69 177 ALA A C 1
ATOM 1344 O O . ALA A 1 177 ? 1.012 3.590 22.097 1.00 79.69 177 ALA A O 1
ATOM 1345 N N . PRO A 1 178 ? 0.275 5.569 21.329 1.00 78.12 178 PRO A N 1
ATOM 1346 C CA . PRO A 1 178 ? 1.177 6.362 22.145 1.00 78.12 178 PRO A CA 1
ATOM 1347 C C . PRO A 1 178 ? 0.841 6.224 23.630 1.00 78.12 178 PRO A C 1
ATOM 1349 O O . PRO A 1 178 ? -0.331 6.217 24.001 1.00 78.12 178 PRO A O 1
ATOM 1352 N N . ALA A 1 179 ? 1.865 6.223 24.485 1.00 76.94 179 ALA A N 1
ATOM 1353 C CA . ALA A 1 179 ? 1.691 6.074 25.933 1.00 76.94 179 ALA A CA 1
ATOM 1354 C C . ALA A 1 179 ? 0.787 7.156 26.557 1.00 76.94 179 ALA A C 1
ATOM 1356 O O . ALA A 1 179 ? 0.136 6.916 27.566 1.00 76.94 179 ALA A O 1
ATOM 1357 N N . PHE A 1 180 ? 0.702 8.346 25.950 1.00 78.62 180 PHE A N 1
ATOM 1358 C CA . PHE A 1 180 ? -0.169 9.421 26.437 1.00 78.62 180 PHE A CA 1
ATOM 1359 C C . PHE A 1 180 ? -1.667 9.152 26.222 1.00 78.62 180 PHE A C 1
ATOM 1361 O O . PHE A 1 180 ? -2.489 9.805 26.859 1.00 78.62 180 PHE A O 1
ATOM 1368 N N . LEU A 1 181 ? -2.030 8.219 25.334 1.00 74.69 181 LEU A N 1
ATOM 1369 C CA . LEU A 1 181 ? -3.417 7.789 25.148 1.00 74.69 181 LEU A CA 1
ATOM 1370 C C . LEU A 1 181 ? -3.772 6.590 26.031 1.00 74.69 181 LEU A C 1
ATOM 1372 O O . LEU A 1 181 ? -4.945 6.223 26.094 1.00 74.69 181 LEU A O 1
ATOM 1376 N N . ASP A 1 182 ? -2.816 5.974 26.733 1.00 77.50 182 ASP A N 1
ATOM 1377 C CA . ASP A 1 182 ? -3.087 4.784 27.534 1.00 77.50 182 ASP A CA 1
ATOM 1378 C C . ASP A 1 182 ? -4.120 5.060 28.641 1.00 77.50 182 ASP A C 1
ATOM 1380 O O . ASP A 1 182 ? -3.858 5.772 29.603 1.00 77.50 182 ASP A O 1
ATOM 1384 N N . GLY A 1 183 ? -5.316 4.472 28.498 1.00 77.38 183 GLY A N 1
ATOM 1385 C CA . GLY A 1 183 ? -6.436 4.658 29.432 1.00 77.38 183 GLY A CA 1
ATOM 1386 C C . GLY A 1 183 ? -7.402 5.792 29.065 1.00 77.38 183 GLY A C 1
ATOM 1387 O O . GLY A 1 183 ? -8.383 6.000 29.775 1.00 77.38 183 GLY A O 1
ATOM 1388 N N . ALA A 1 184 ? -7.162 6.498 27.957 1.00 82.50 184 ALA A N 1
ATOM 1389 C CA . ALA A 1 184 ? -8.109 7.443 27.370 1.00 82.50 184 ALA A CA 1
ATOM 1390 C C . ALA A 1 184 ? -9.391 6.736 26.865 1.00 82.50 184 ALA A C 1
ATOM 1392 O O . ALA A 1 184 ? -9.343 5.540 26.552 1.00 82.50 184 ALA A O 1
ATOM 1393 N N . PRO A 1 185 ? -10.525 7.458 26.751 1.00 82.38 185 PRO A N 1
ATOM 1394 C CA . PRO A 1 185 ? -11.752 6.917 26.163 1.00 82.38 185 PRO A CA 1
ATOM 1395 C C . PRO A 1 185 ? -11.544 6.495 24.701 1.00 82.38 185 PRO A C 1
ATOM 1397 O O . PRO A 1 185 ? -10.686 7.037 24.004 1.00 82.38 185 PRO A O 1
ATOM 1400 N N . GLU A 1 186 ? -12.350 5.542 24.221 1.00 79.69 186 GLU A N 1
ATOM 1401 C CA . GLU A 1 186 ? -12.216 4.979 22.865 1.00 79.69 186 GLU A CA 1
ATOM 1402 C C . GLU A 1 186 ? -12.327 6.044 21.764 1.00 79.69 186 GLU A C 1
ATOM 1404 O O . GLU A 1 186 ? -11.627 5.969 20.755 1.00 79.69 186 GLU A O 1
ATOM 1409 N N . GLU A 1 187 ? -13.114 7.094 22.008 1.00 81.75 187 GLU A N 1
ATOM 1410 C CA . GLU A 1 187 ? -13.286 8.241 21.111 1.00 81.75 187 GLU A CA 1
ATOM 1411 C C . GLU A 1 187 ? -11.955 8.934 20.776 1.00 81.75 187 GLU A C 1
ATOM 1413 O O . GLU A 1 187 ? -11.772 9.404 19.651 1.00 81.75 187 GLU A O 1
ATOM 1418 N N . ALA A 1 188 ? -10.996 8.943 21.712 1.00 83.88 188 ALA A N 1
ATOM 1419 C CA . ALA A 1 188 ? -9.688 9.576 21.529 1.00 83.88 188 ALA A CA 1
ATOM 1420 C C . ALA A 1 188 ? -8.807 8.852 20.494 1.00 83.88 188 ALA A C 1
ATOM 1422 O O . ALA A 1 188 ? -7.881 9.445 19.945 1.00 83.88 188 ALA A O 1
ATOM 1423 N N . TYR A 1 189 ? -9.096 7.581 20.198 1.00 84.12 189 TYR A N 1
ATOM 1424 C CA . TYR A 1 189 ? -8.341 6.775 19.234 1.00 84.12 189 TYR A CA 1
ATOM 1425 C C . TYR A 1 189 ? -8.862 6.891 17.799 1.00 84.12 189 TYR A C 1
ATOM 1427 O O . TYR A 1 189 ? -8.227 6.382 16.873 1.00 84.12 189 TYR A O 1
ATOM 1435 N N . THR A 1 190 ? -10.003 7.553 17.596 1.00 83.44 190 THR A N 1
ATOM 1436 C CA . THR A 1 190 ? -10.695 7.629 16.301 1.00 83.44 190 THR A CA 1
ATOM 1437 C C . THR A 1 190 ? -9.798 8.173 15.189 1.00 83.44 190 THR A C 1
ATOM 1439 O O . THR A 1 190 ? -9.770 7.618 14.086 1.00 83.44 190 THR A O 1
ATOM 1442 N N . SER A 1 191 ? -9.014 9.215 15.474 1.00 81.44 191 SER A N 1
ATOM 1443 C CA . SER A 1 191 ? -8.125 9.833 14.484 1.00 81.44 191 SER A CA 1
ATOM 1444 C C . SER A 1 191 ? -6.990 8.886 14.072 1.00 81.44 191 SER A C 1
ATOM 1446 O O . SER A 1 191 ? -6.761 8.658 12.881 1.00 81.44 191 SER A O 1
ATOM 1448 N N . MET A 1 192 ? -6.389 8.186 15.042 1.00 80.00 192 MET A N 1
ATOM 1449 C CA . MET A 1 192 ? -5.375 7.162 14.772 1.00 80.00 192 MET A CA 1
ATOM 1450 C C . MET A 1 192 ? -5.925 5.985 13.962 1.00 80.00 192 MET A C 1
ATOM 1452 O O . MET A 1 192 ? -5.256 5.500 13.050 1.00 80.00 192 MET A O 1
ATOM 1456 N N . LEU A 1 193 ? -7.139 5.525 14.270 1.00 84.69 193 LEU A N 1
ATOM 1457 C CA . LEU A 1 193 ? -7.802 4.456 13.520 1.00 84.69 193 LEU A CA 1
ATOM 1458 C C . LEU A 1 193 ? -8.085 4.872 12.078 1.00 84.69 193 LEU A C 1
ATOM 1460 O O . LEU A 1 193 ? -7.849 4.105 11.147 1.00 84.69 193 LEU A O 1
ATOM 1464 N N . THR A 1 194 ? -8.518 6.112 11.878 1.00 84.06 194 THR A N 1
ATOM 1465 C CA . THR A 1 194 ? -8.765 6.667 10.545 1.00 84.06 194 THR A CA 1
ATOM 1466 C C . THR A 1 194 ? -7.489 6.706 9.710 1.00 84.06 194 THR A C 1
ATOM 1468 O O . THR A 1 194 ? -7.492 6.280 8.546 1.00 84.06 194 THR A O 1
ATOM 1471 N N . LEU A 1 195 ? -6.381 7.154 10.304 1.00 81.31 195 LEU A N 1
ATOM 1472 C CA . LEU A 1 195 ? -5.070 7.133 9.663 1.00 81.31 195 LEU A CA 1
ATOM 1473 C C . LEU A 1 195 ? -4.634 5.692 9.351 1.00 81.31 195 LEU A C 1
ATOM 1475 O O . LEU A 1 195 ? -4.207 5.402 8.230 1.00 81.31 195 LEU A O 1
ATOM 1479 N N . ALA A 1 196 ? -4.817 4.768 10.301 1.00 83.62 196 ALA A N 1
ATOM 1480 C CA . ALA A 1 196 ? -4.516 3.347 10.140 1.00 83.62 196 ALA A CA 1
ATOM 1481 C C . ALA A 1 196 ? -5.244 2.734 8.938 1.00 83.62 196 ALA A C 1
ATOM 1483 O O . ALA A 1 196 ? -4.628 2.100 8.076 1.00 83.62 196 ALA A O 1
ATOM 1484 N N . PHE A 1 197 ? -6.556 2.962 8.850 1.00 84.94 197 PHE A N 1
ATOM 1485 C CA . PHE A 1 197 ? -7.383 2.437 7.772 1.00 84.94 197 PHE A CA 1
ATOM 1486 C C . PHE A 1 197 ? -7.001 3.045 6.433 1.00 84.94 197 PHE A C 1
ATOM 1488 O O . PHE A 1 197 ? -6.902 2.322 5.447 1.00 84.94 197 PHE A O 1
ATOM 1495 N N . SER A 1 198 ? -6.742 4.352 6.394 1.00 82.75 198 SER A N 1
ATOM 1496 C CA . SER A 1 198 ? -6.342 5.044 5.167 1.00 82.75 198 SER A CA 1
ATOM 1497 C C . SER A 1 198 ? -5.035 4.475 4.612 1.00 82.75 198 SER A C 1
ATOM 1499 O O . SER A 1 198 ? -4.962 4.131 3.430 1.00 82.75 198 SER A O 1
ATOM 1501 N N . ARG A 1 199 ? -4.031 4.273 5.476 1.00 78.81 199 ARG A N 1
ATOM 1502 C CA . ARG A 1 199 ? -2.754 3.647 5.102 1.00 78.81 199 ARG A CA 1
ATOM 1503 C C . ARG A 1 199 ? -2.936 2.207 4.642 1.00 78.81 199 ARG A C 1
ATOM 1505 O O . ARG A 1 199 ? -2.309 1.788 3.670 1.00 78.81 199 ARG A O 1
ATOM 1512 N N . GLU A 1 200 ? -3.785 1.439 5.315 1.00 80.62 200 GLU A N 1
ATOM 1513 C CA . GLU A 1 200 ? -4.020 0.047 4.944 1.00 80.62 200 GLU A CA 1
ATOM 1514 C C . GLU A 1 200 ? -4.779 -0.075 3.619 1.00 80.62 200 GLU A C 1
ATOM 1516 O O . GLU A 1 200 ? -4.422 -0.908 2.787 1.00 80.62 200 GLU A O 1
ATOM 1521 N N . LEU A 1 201 ? -5.769 0.783 3.371 1.00 81.94 2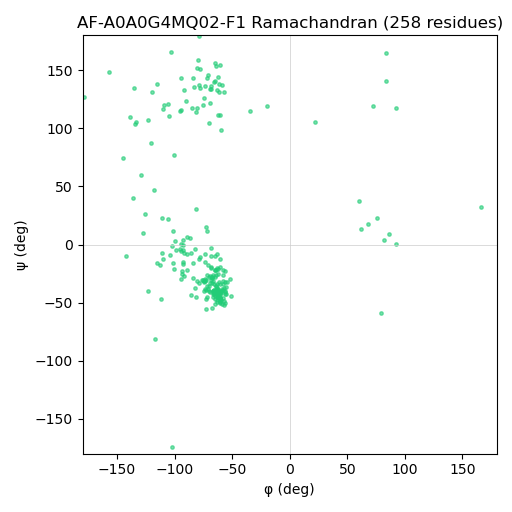01 LEU A N 1
ATOM 1522 C CA . LEU A 1 201 ? -6.519 0.820 2.114 1.00 81.94 201 LEU A CA 1
ATOM 1523 C C . LEU A 1 201 ? -5.675 1.338 0.940 1.00 81.94 201 LEU A C 1
ATOM 1525 O O . LEU A 1 201 ? -5.910 0.923 -0.195 1.00 81.94 201 LEU A O 1
ATOM 1529 N N . ALA A 1 202 ? -4.669 2.180 1.197 1.00 80.38 202 ALA A N 1
ATOM 1530 C CA . ALA A 1 202 ? -3.711 2.619 0.182 1.00 80.38 202 ALA A CA 1
ATOM 1531 C C . ALA A 1 202 ? -2.775 1.488 -0.286 1.00 80.38 202 ALA A C 1
ATOM 1533 O O . ALA A 1 202 ? -2.308 1.492 -1.428 1.00 80.38 202 ALA A O 1
ATOM 1534 N N . LYS A 1 203 ? -2.510 0.485 0.563 1.00 79.69 203 LYS A N 1
ATOM 1535 C CA . LYS A 1 203 ? -1.685 -0.670 0.190 1.00 79.69 203 LYS A CA 1
ATOM 1536 C C . LYS A 1 203 ? -2.453 -1.606 -0.741 1.00 79.69 203 LYS A C 1
ATOM 1538 O O . LYS A 1 203 ? -3.598 -1.989 -0.481 1.00 79.69 203 LYS A O 1
ATOM 1543 N N . ARG A 1 204 ? -1.783 -2.084 -1.792 1.00 78.50 204 ARG A N 1
ATOM 1544 C CA . ARG A 1 204 ? -2.313 -3.152 -2.649 1.00 78.50 204 ARG A CA 1
ATOM 1545 C C . ARG A 1 204 ? -2.344 -4.476 -1.877 1.00 78.50 204 ARG A C 1
ATOM 1547 O O . ARG A 1 204 ? -1.301 -4.970 -1.459 1.00 78.50 204 ARG A O 1
ATOM 1554 N N . ALA A 1 205 ? -3.521 -5.090 -1.754 1.00 76.12 205 ALA A N 1
ATOM 1555 C CA . ALA A 1 205 ? -3.638 -6.444 -1.214 1.00 76.12 205 ALA A CA 1
ATOM 1556 C C . ALA A 1 205 ? -3.037 -7.476 -2.181 1.00 76.12 205 ALA A C 1
ATOM 1558 O O . ALA A 1 205 ? -3.314 -7.455 -3.385 1.00 76.12 205 ALA A O 1
ATOM 1559 N N . LYS A 1 206 ? -2.235 -8.404 -1.650 1.00 79.06 206 LYS A N 1
ATOM 1560 C CA . LYS A 1 206 ? -1.732 -9.550 -2.415 1.00 79.06 206 LYS A CA 1
ATOM 1561 C C . LYS A 1 206 ? -2.893 -10.491 -2.752 1.00 79.06 206 LYS A C 1
ATOM 1563 O O . LYS A 1 206 ? -3.692 -10.825 -1.881 1.00 79.06 206 LYS A O 1
ATOM 1568 N N . LEU A 1 207 ? -2.963 -10.939 -4.003 1.00 80.94 207 LEU A N 1
ATOM 1569 C CA . LEU A 1 207 ? -3.965 -11.911 -4.438 1.00 80.94 207 LEU A CA 1
ATOM 1570 C C . LEU A 1 207 ? -3.604 -13.312 -3.912 1.00 80.94 207 LEU A C 1
ATOM 1572 O O . LEU A 1 207 ? -2.495 -13.779 -4.174 1.00 80.94 207 LEU A O 1
ATOM 1576 N N . PRO A 1 208 ? -4.513 -14.012 -3.209 1.00 80.44 208 PRO A N 1
ATOM 1577 C CA . PRO A 1 208 ? -4.240 -15.349 -2.680 1.00 80.44 208 PRO A CA 1
ATOM 1578 C C . PRO A 1 208 ? -4.222 -16.433 -3.767 1.00 80.44 208 PRO A C 1
ATOM 1580 O O . PRO A 1 208 ? -3.715 -17.523 -3.529 1.00 80.44 208 PRO A O 1
ATOM 1583 N N . SER A 1 209 ? -4.741 -16.146 -4.962 1.00 85.38 209 SER A N 1
ATOM 1584 C CA . SER A 1 209 ? -4.826 -17.098 -6.074 1.00 85.38 209 SER A CA 1
ATOM 1585 C C . SER A 1 209 ? -3.51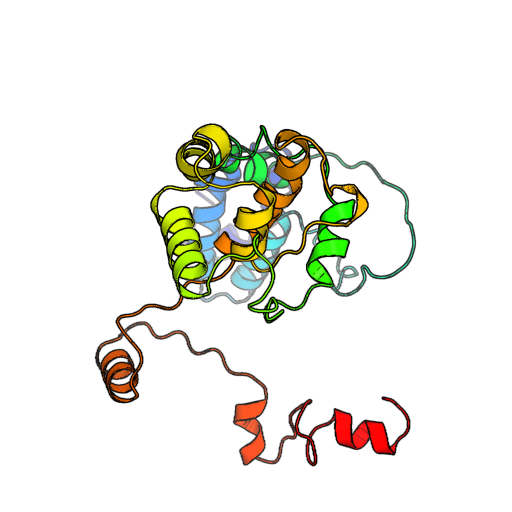8 -17.308 -6.841 1.00 85.38 209 SER A C 1
ATOM 1587 O O . SER A 1 209 ? -3.461 -18.220 -7.656 1.00 85.38 209 SER A O 1
ATOM 1589 N N . HIS A 1 210 ? -2.494 -16.472 -6.632 1.00 89.38 210 HIS A N 1
ATOM 1590 C CA . HIS A 1 210 ? -1.252 -16.507 -7.414 1.00 89.38 210 HIS A CA 1
ATOM 1591 C C . HIS A 1 210 ? -0.038 -16.407 -6.492 1.00 89.38 210 HIS A C 1
ATOM 1593 O O . HIS A 1 210 ? 0.270 -15.333 -5.970 1.00 89.38 210 HIS A O 1
ATOM 1599 N N . ASN A 1 211 ? 0.638 -17.534 -6.268 1.00 91.62 211 ASN A N 1
ATOM 1600 C CA . ASN A 1 211 ? 1.748 -17.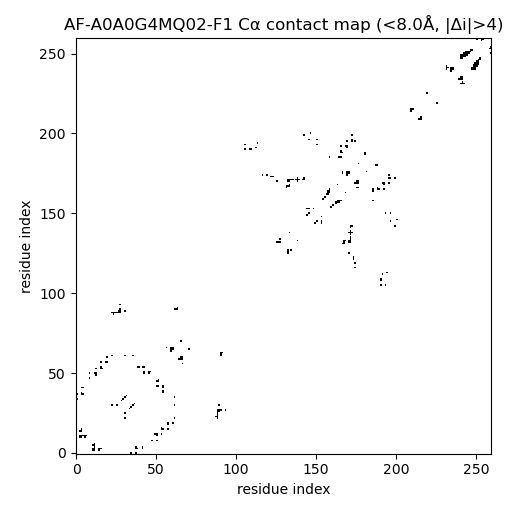629 -5.314 1.00 91.62 211 ASN A CA 1
ATOM 1601 C C . ASN A 1 211 ? 2.902 -18.525 -5.777 1.00 91.62 211 ASN A C 1
ATOM 1603 O O . ASN A 1 211 ? 3.948 -18.520 -5.129 1.00 91.62 211 ASN A O 1
ATOM 1607 N N . SER A 1 212 ? 2.728 -19.280 -6.860 1.00 94.19 212 SER A N 1
ATOM 1608 C CA . SER A 1 212 ? 3.745 -20.176 -7.405 1.00 94.19 212 SER A CA 1
ATOM 1609 C C . SER A 1 212 ? 4.427 -19.594 -8.647 1.00 94.19 212 SER A C 1
ATOM 1611 O O . SER A 1 212 ? 3.954 -18.630 -9.256 1.00 94.19 212 SER A O 1
ATOM 1613 N N . LEU A 1 213 ? 5.554 -20.197 -9.035 1.00 94.06 213 LEU A N 1
ATOM 1614 C CA . LEU A 1 213 ? 6.209 -19.885 -10.305 1.00 94.06 213 LEU A CA 1
ATOM 1615 C C . LEU A 1 213 ? 5.309 -20.254 -11.494 1.00 94.06 213 LEU A C 1
ATOM 1617 O O . LEU A 1 213 ? 5.222 -19.489 -12.453 1.00 94.06 213 LEU A O 1
ATOM 1621 N N . ASP A 1 214 ? 4.597 -21.377 -11.404 1.00 95.25 214 ASP A N 1
ATOM 1622 C CA . ASP A 1 214 ? 3.679 -21.830 -12.451 1.00 95.25 214 ASP A CA 1
ATOM 1623 C C . ASP A 1 214 ? 2.528 -20.838 -12.663 1.00 95.25 214 ASP A C 1
ATOM 1625 O O . ASP A 1 214 ? 2.169 -20.547 -13.805 1.00 95.25 214 ASP A O 1
ATOM 1629 N N . ASP A 1 215 ? 2.017 -20.226 -11.586 1.00 94.25 215 ASP A N 1
ATOM 1630 C CA . ASP A 1 215 ? 1.023 -19.150 -11.686 1.00 94.25 215 ASP A CA 1
ATOM 1631 C C . ASP A 1 215 ? 1.573 -17.964 -12.484 1.00 94.25 215 ASP A C 1
ATOM 1633 O O . ASP A 1 215 ? 0.868 -17.391 -13.316 1.00 94.25 215 ASP A O 1
ATOM 1637 N N . ALA A 1 216 ? 2.838 -17.596 -12.260 1.00 92.69 216 ALA A N 1
ATOM 1638 C CA . ALA A 1 216 ? 3.476 -16.509 -12.993 1.00 92.69 216 ALA A CA 1
ATOM 1639 C C . ALA A 1 216 ? 3.612 -16.844 -14.488 1.00 92.69 216 ALA A C 1
ATOM 1641 O O . ALA A 1 216 ? 3.271 -16.012 -15.332 1.00 92.69 216 ALA A O 1
ATOM 1642 N N . VAL A 1 217 ? 4.036 -18.067 -14.827 1.00 96.88 217 VAL A N 1
ATOM 1643 C CA . VAL A 1 217 ? 4.134 -18.535 -16.221 1.00 96.88 217 VAL A CA 1
ATOM 1644 C C . VAL A 1 217 ? 2.759 -18.542 -16.895 1.00 96.88 217 VAL A C 1
ATOM 1646 O O . VAL A 1 217 ? 2.613 -18.047 -18.017 1.00 96.88 217 VAL A O 1
ATOM 1649 N N . ALA A 1 218 ? 1.729 -19.036 -16.207 1.00 96.69 218 ALA A N 1
ATOM 1650 C CA . ALA A 1 218 ? 0.360 -19.050 -16.712 1.00 96.69 218 ALA A CA 1
ATOM 1651 C C . ALA A 1 218 ? -0.183 -17.629 -16.944 1.00 96.69 218 ALA A C 1
ATOM 1653 O O . ALA A 1 218 ? -0.790 -17.360 -17.985 1.00 96.69 218 ALA A O 1
ATOM 1654 N N . LEU A 1 219 ? 0.072 -16.701 -16.012 1.00 95.75 219 LEU A N 1
ATOM 1655 C CA . LEU A 1 219 ? -0.306 -15.293 -16.149 1.00 95.75 219 LEU A CA 1
ATOM 1656 C C . LEU A 1 219 ? 0.392 -14.636 -17.342 1.00 95.75 219 LEU A C 1
ATOM 1658 O O . LEU A 1 219 ? -0.282 -13.961 -18.120 1.00 95.75 219 LEU A O 1
ATOM 1662 N N . LEU A 1 220 ? 1.697 -14.857 -17.524 1.00 96.69 220 LEU A N 1
ATOM 1663 C CA . LEU A 1 220 ? 2.452 -14.326 -18.665 1.00 96.69 220 LEU A CA 1
ATOM 1664 C C . LEU A 1 220 ? 1.948 -14.883 -20.000 1.00 96.69 220 LEU A C 1
ATOM 1666 O O . LEU A 1 220 ? 1.826 -14.138 -20.965 1.00 96.69 220 LEU A O 1
ATOM 1670 N N . THR A 1 221 ? 1.601 -16.171 -20.043 1.00 97.12 221 THR A N 1
ATOM 1671 C CA . THR A 1 221 ? 1.141 -16.840 -21.271 1.00 97.12 221 THR A CA 1
ATOM 1672 C C . THR A 1 221 ? -0.276 -16.412 -21.668 1.00 97.12 221 THR A C 1
ATOM 1674 O O . THR A 1 221 ? -0.577 -16.246 -22.849 1.00 97.12 221 THR A O 1
ATOM 1677 N N . ARG A 1 222 ? -1.176 -16.232 -20.691 1.00 97.19 222 ARG A N 1
ATOM 1678 C CA . ARG A 1 222 ? -2.588 -15.891 -20.937 1.00 97.19 222 ARG A CA 1
ATOM 1679 C C . ARG A 1 222 ? -2.823 -14.390 -21.141 1.00 97.19 222 ARG A C 1
ATOM 1681 O O . ARG A 1 222 ? -3.796 -14.011 -21.799 1.00 97.19 222 ARG A O 1
ATOM 1688 N N . SER A 1 223 ? -1.999 -13.533 -20.541 1.00 96.06 223 SER A N 1
ATOM 1689 C CA . SER A 1 223 ? -2.224 -12.084 -20.537 1.00 96.06 223 SER A CA 1
ATOM 1690 C C . SER A 1 223 ? -1.827 -11.444 -21.863 1.00 96.06 223 SER A C 1
ATOM 1692 O O . SER A 1 223 ? -0.752 -11.694 -22.390 1.00 96.06 223 SER A O 1
ATOM 1694 N N . ARG A 1 224 ? -2.689 -10.567 -22.388 1.00 96.88 224 ARG A N 1
ATOM 1695 C CA . ARG A 1 224 ? -2.431 -9.819 -23.636 1.00 96.88 224 ARG A CA 1
ATOM 1696 C C . ARG A 1 224 ? -1.968 -8.381 -23.406 1.00 96.88 224 ARG A C 1
ATOM 1698 O O . ARG A 1 224 ? -1.340 -7.799 -24.277 1.00 96.88 224 ARG A O 1
ATOM 1705 N N . ASN A 1 225 ? -2.261 -7.831 -22.228 1.00 96.12 225 ASN A N 1
ATOM 1706 C CA . ASN A 1 225 ? -1.956 -6.451 -21.858 1.00 96.12 225 ASN A CA 1
ATOM 1707 C C . ASN A 1 225 ? -1.055 -6.461 -20.622 1.00 96.12 225 ASN A C 1
ATOM 1709 O O . ASN A 1 225 ? -1.543 -6.446 -19.492 1.00 96.12 225 ASN A O 1
ATOM 1713 N N . ILE A 1 226 ? 0.255 -6.552 -20.845 1.00 93.56 226 ILE A N 1
ATOM 1714 C CA . ILE A 1 226 ? 1.254 -6.656 -19.779 1.00 93.56 226 ILE A CA 1
ATOM 1715 C C . ILE A 1 226 ? 1.979 -5.316 -19.657 1.00 93.56 226 ILE A C 1
ATOM 1717 O O . ILE A 1 226 ? 2.595 -4.847 -20.611 1.00 93.56 226 ILE A O 1
ATOM 1721 N N . MET A 1 227 ? 1.916 -4.707 -18.472 1.00 93.69 227 MET A N 1
ATOM 1722 C CA . MET A 1 227 ? 2.732 -3.545 -18.126 1.00 93.69 227 MET A CA 1
ATOM 1723 C C . MET A 1 227 ? 4.046 -4.024 -17.509 1.00 93.69 227 MET A C 1
ATOM 1725 O O . MET A 1 227 ? 4.034 -4.745 -16.512 1.00 93.69 227 MET A O 1
ATOM 1729 N N . VAL A 1 228 ? 5.171 -3.607 -18.089 1.00 92.75 228 VAL A N 1
ATOM 1730 C CA . VAL A 1 228 ? 6.511 -3.945 -17.601 1.00 92.75 228 VAL A CA 1
ATOM 1731 C C . VAL A 1 228 ? 7.146 -2.691 -17.009 1.00 92.75 228 VAL A C 1
ATOM 1733 O O . VAL A 1 228 ? 7.312 -1.693 -17.703 1.00 92.75 228 VAL A O 1
ATOM 1736 N N . ILE A 1 229 ? 7.491 -2.745 -15.722 1.00 91.12 229 ILE A N 1
ATOM 1737 C CA . ILE A 1 229 ? 8.193 -1.671 -15.009 1.00 91.12 229 ILE A CA 1
ATOM 1738 C C . ILE A 1 229 ? 9.608 -2.167 -14.718 1.00 91.12 229 ILE A C 1
ATOM 1740 O O . ILE A 1 229 ? 9.785 -3.146 -13.994 1.00 91.12 229 ILE A O 1
ATOM 1744 N N . THR A 1 230 ? 10.615 -1.508 -15.288 1.00 92.56 230 THR A N 1
ATOM 1745 C CA . THR A 1 230 ? 12.030 -1.879 -15.136 1.00 92.56 230 THR A CA 1
ATOM 1746 C C . THR A 1 230 ? 12.808 -0.789 -14.408 1.00 92.56 230 THR A C 1
ATOM 1748 O O . THR A 1 230 ? 12.636 0.390 -14.701 1.00 92.56 230 THR A O 1
ATOM 1751 N N . GLY A 1 231 ? 13.697 -1.180 -13.493 1.00 90.50 231 GLY A N 1
ATOM 1752 C CA . GLY A 1 231 ? 14.680 -0.281 -12.874 1.00 90.50 231 GLY A CA 1
ATOM 1753 C C . GLY A 1 231 ? 16.083 -0.456 -13.464 1.00 90.50 231 GLY A C 1
ATOM 1754 O O . GLY A 1 231 ? 16.279 -1.258 -14.371 1.00 90.50 231 GLY A O 1
ATOM 1755 N N . ALA A 1 232 ? 17.084 0.226 -12.894 1.00 88.62 232 ALA A N 1
ATOM 1756 C CA . ALA A 1 232 ? 18.484 0.180 -13.350 1.00 88.62 232 ALA A CA 1
ATOM 1757 C C . ALA A 1 232 ? 19.096 -1.239 -13.408 1.00 88.62 232 ALA A C 1
ATOM 1759 O O . ALA A 1 232 ? 20.031 -1.482 -14.168 1.00 88.62 232 ALA A O 1
ATOM 1760 N N . GLY A 1 233 ? 18.540 -2.191 -12.650 1.00 88.81 233 GLY A N 1
ATOM 1761 C CA . GLY A 1 233 ? 19.008 -3.577 -12.589 1.00 88.81 233 GLY A CA 1
ATOM 1762 C C . GLY A 1 233 ? 19.096 -4.284 -13.946 1.00 88.81 233 GLY A C 1
ATOM 1763 O O . GLY A 1 233 ? 20.005 -5.090 -14.135 1.00 88.81 233 GLY A O 1
ATOM 1764 N N . ILE A 1 234 ? 18.226 -3.960 -14.913 1.00 92.69 234 ILE A N 1
ATOM 1765 C CA . ILE A 1 234 ? 18.236 -4.623 -16.231 1.00 92.69 234 ILE A CA 1
ATOM 1766 C C . ILE A 1 234 ? 19.531 -4.369 -17.024 1.00 92.69 234 ILE A C 1
ATOM 1768 O O . ILE A 1 234 ? 19.927 -5.212 -17.826 1.00 92.69 234 ILE A O 1
ATOM 1772 N N . SER A 1 235 ? 20.218 -3.252 -16.764 1.00 89.94 235 SER A N 1
ATOM 1773 C CA . SER A 1 235 ? 21.425 -2.831 -17.491 1.00 89.94 235 SER A CA 1
ATOM 1774 C C . SER A 1 235 ? 22.730 -3.270 -16.819 1.00 89.94 235 SER A C 1
ATOM 1776 O O . SER A 1 235 ? 23.803 -3.112 -17.398 1.00 89.94 235 SER A O 1
ATOM 1778 N N . THR A 1 236 ? 22.655 -3.864 -15.625 1.00 88.31 236 THR A N 1
ATOM 1779 C CA . THR A 1 236 ? 23.839 -4.302 -14.860 1.00 88.31 236 THR A CA 1
ATOM 1780 C C . THR A 1 236 ? 24.639 -5.388 -15.569 1.00 88.31 236 THR A C 1
ATOM 1782 O O . THR A 1 236 ? 25.866 -5.386 -15.528 1.00 88.31 236 THR A O 1
ATOM 1785 N N . SER A 1 237 ? 23.956 -6.271 -16.300 1.00 88.06 237 SER A N 1
ATOM 1786 C CA . SER A 1 237 ? 24.585 -7.302 -17.134 1.00 88.06 237 SER A CA 1
ATOM 1787 C C . SER A 1 237 ? 25.390 -6.727 -18.308 1.00 88.06 237 SER A C 1
ATOM 1789 O O . SER A 1 237 ? 26.304 -7.382 -18.798 1.00 88.06 237 SER A O 1
ATOM 1791 N N . LEU A 1 238 ? 25.092 -5.490 -18.721 1.00 89.88 238 LEU A N 1
ATOM 1792 C CA . LEU A 1 238 ? 25.807 -4.754 -19.767 1.00 89.88 238 LEU A CA 1
ATOM 1793 C C . LEU A 1 238 ? 26.984 -3.937 -19.210 1.00 89.88 238 LEU A C 1
ATOM 1795 O O . LEU A 1 238 ? 27.591 -3.155 -19.936 1.00 89.88 238 LEU A O 1
ATOM 1799 N N . GLY A 1 239 ? 27.294 -4.085 -17.918 1.00 84.94 239 GLY A N 1
ATOM 1800 C CA . GLY A 1 239 ? 28.373 -3.360 -17.249 1.00 84.94 239 GLY A CA 1
ATOM 1801 C C . GLY A 1 239 ? 28.006 -1.944 -16.800 1.00 84.94 239 GLY A C 1
ATOM 1802 O O . GLY A 1 239 ? 28.868 -1.250 -16.269 1.00 84.94 239 GLY A O 1
ATOM 1803 N N . ILE A 1 240 ? 26.750 -1.512 -16.967 1.00 87.81 240 ILE A N 1
ATOM 1804 C CA . ILE A 1 240 ? 26.275 -0.234 -16.421 1.00 87.81 240 ILE A CA 1
ATOM 1805 C C . ILE A 1 240 ? 25.918 -0.453 -14.945 1.00 87.81 240 ILE A C 1
ATOM 1807 O O . ILE A 1 240 ? 24.978 -1.202 -14.662 1.00 87.81 240 ILE A O 1
ATOM 1811 N N . PRO A 1 241 ? 26.635 0.167 -13.994 1.00 83.88 241 PRO A N 1
ATOM 1812 C CA . PRO A 1 241 ? 26.364 -0.023 -12.578 1.00 83.88 241 PRO A CA 1
ATOM 1813 C C . PRO A 1 241 ? 24.992 0.548 -12.206 1.00 83.88 241 PRO A C 1
ATOM 1815 O O . PRO A 1 241 ? 24.593 1.612 -12.681 1.00 83.88 241 PRO A O 1
ATOM 1818 N N . ASP A 1 242 ? 24.257 -0.155 -11.345 1.00 90.19 242 ASP A N 1
ATOM 1819 C CA . ASP A 1 242 ? 23.077 0.418 -10.706 1.00 90.19 242 ASP A CA 1
ATOM 1820 C C . ASP A 1 242 ? 23.500 1.331 -9.543 1.00 90.19 242 ASP A C 1
ATOM 1822 O O . ASP A 1 242 ? 24.677 1.498 -9.235 1.00 90.19 242 ASP A O 1
ATOM 1826 N N . PHE A 1 243 ? 22.538 1.936 -8.856 1.00 88.00 243 PHE A N 1
ATOM 1827 C CA . PHE A 1 243 ? 22.861 2.819 -7.737 1.00 88.00 243 PHE A CA 1
ATOM 1828 C C . PHE A 1 243 ? 23.205 2.049 -6.457 1.00 88.00 243 PHE A C 1
ATOM 1830 O O . PHE A 1 243 ? 24.032 2.503 -5.672 1.00 88.00 243 PHE A O 1
ATOM 1837 N N . ARG A 1 244 ? 22.574 0.889 -6.233 1.00 87.06 244 ARG A N 1
ATOM 1838 C CA . ARG A 1 244 ? 22.428 0.299 -4.893 1.00 87.06 244 ARG A CA 1
ATOM 1839 C C . ARG A 1 244 ? 23.234 -0.983 -4.670 1.00 87.06 244 ARG A C 1
ATOM 1841 O O . ARG A 1 244 ? 23.267 -1.463 -3.537 1.00 87.06 244 ARG A O 1
ATOM 1848 N N . SER A 1 245 ? 23.875 -1.563 -5.689 1.00 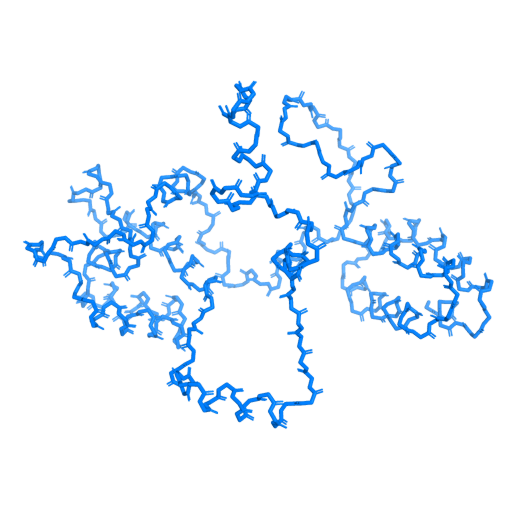87.19 245 SER A N 1
ATOM 1849 C CA . SER A 1 245 ? 24.664 -2.788 -5.498 1.00 87.19 245 SER A CA 1
ATOM 1850 C C . SER A 1 245 ? 25.853 -2.573 -4.563 1.00 87.19 245 SER A C 1
ATOM 1852 O O . SER A 1 245 ? 26.655 -1.664 -4.741 1.00 87.19 245 SER A O 1
ATOM 1854 N N . LYS A 1 246 ? 26.033 -3.489 -3.605 1.00 83.38 246 LYS A N 1
ATOM 1855 C CA . LYS A 1 246 ? 27.041 -3.375 -2.532 1.00 83.38 246 LYS A CA 1
ATOM 1856 C C . LYS A 1 246 ? 28.503 -3.289 -2.994 1.00 83.38 246 LYS A C 1
ATOM 1858 O O . LYS A 1 246 ? 29.354 -2.918 -2.202 1.00 83.38 246 LYS A O 1
ATOM 1863 N N . LYS A 1 247 ? 28.821 -3.710 -4.221 1.00 79.44 247 LYS A N 1
ATOM 1864 C CA . LYS A 1 247 ? 30.202 -3.732 -4.749 1.00 79.44 247 LYS A CA 1
ATOM 1865 C C 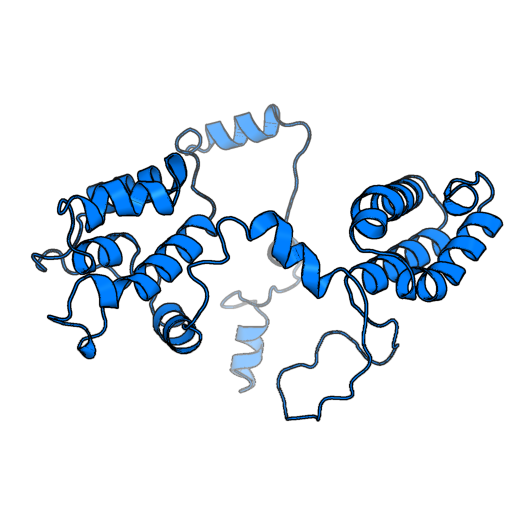. LYS A 1 247 ? 30.360 -2.938 -6.036 1.00 79.44 247 LYS A C 1
ATOM 1867 O O . LYS A 1 247 ? 31.372 -2.286 -6.241 1.00 79.44 247 LYS A O 1
ATOM 1872 N N . THR A 1 248 ? 29.375 -3.040 -6.915 1.00 80.25 248 THR A N 1
ATOM 1873 C CA . THR A 1 248 ? 29.388 -2.420 -8.241 1.00 80.25 248 THR A CA 1
ATOM 1874 C C . THR A 1 248 ? 28.512 -1.182 -8.311 1.00 80.25 248 THR A C 1
ATOM 1876 O O . THR A 1 248 ? 28.532 -0.507 -9.328 1.00 80.25 248 THR A O 1
ATOM 1879 N N . GLY A 1 249 ? 27.719 -0.903 -7.277 1.00 82.88 249 GLY A N 1
ATOM 1880 C CA . GLY A 1 249 ? 26.763 0.187 -7.295 1.00 82.88 249 GLY A CA 1
ATOM 1881 C C . GLY A 1 249 ? 27.435 1.534 -7.078 1.00 82.88 249 GLY A C 1
ATOM 1882 O O . GLY A 1 249 ? 28.446 1.633 -6.380 1.00 82.88 249 GLY A O 1
ATOM 1883 N N . LEU A 1 250 ? 26.836 2.577 -7.641 1.00 83.81 250 LEU A N 1
ATOM 1884 C CA . LEU A 1 250 ? 27.359 3.938 -7.562 1.00 83.81 250 LEU A CA 1
ATOM 1885 C C . LEU A 1 250 ? 27.565 4.407 -6.110 1.00 83.81 250 LEU A C 1
ATOM 1887 O O . LEU A 1 250 ? 28.581 5.026 -5.811 1.00 83.81 250 LEU A O 1
ATOM 1891 N N . TYR A 1 251 ? 26.653 4.076 -5.187 1.00 86.19 251 TYR A N 1
ATOM 1892 C CA . TYR A 1 251 ? 26.794 4.488 -3.784 1.00 86.19 251 TYR A CA 1
ATOM 1893 C C . TYR A 1 251 ? 28.000 3.848 -3.092 1.00 86.19 251 TYR A C 1
ATOM 1895 O O . TYR A 1 251 ? 28.714 4.536 -2.374 1.00 86.19 251 TYR A O 1
ATOM 1903 N N . ALA A 1 252 ? 28.287 2.573 -3.364 1.00 83.62 252 ALA A N 1
ATOM 1904 C CA . ALA A 1 252 ? 29.462 1.903 -2.806 1.00 83.62 252 ALA A CA 1
ATOM 1905 C C . ALA A 1 252 ? 30.776 2.504 -3.346 1.00 83.62 252 ALA A C 1
ATOM 1907 O O . ALA A 1 252 ? 31.783 2.554 -2.643 1.00 83.62 252 ALA A O 1
ATOM 1908 N N . GLN A 1 253 ? 30.768 2.992 -4.591 1.00 79.44 253 GLN A N 1
ATOM 1909 C CA . GLN A 1 253 ? 31.915 3.694 -5.175 1.00 79.44 253 GLN A CA 1
ATOM 1910 C C . GLN A 1 253 ? 32.126 5.077 -4.542 1.00 79.44 253 GLN A C 1
ATOM 1912 O O . GLN A 1 253 ? 33.266 5.472 -4.306 1.00 79.44 253 GLN A O 1
ATOM 1917 N N . LEU A 1 254 ? 31.038 5.793 -4.246 1.00 83.00 254 LEU A N 1
ATOM 1918 C CA . LEU A 1 254 ? 31.060 7.121 -3.624 1.00 83.00 254 LEU A CA 1
ATOM 1919 C C . LEU A 1 254 ? 31.378 7.079 -2.123 1.00 83.00 254 LEU A C 1
ATOM 1921 O O . LEU A 1 254 ? 32.017 7.997 -1.612 1.00 83.00 254 LEU A O 1
ATOM 1925 N N . GLU A 1 255 ? 31.003 6.007 -1.424 1.00 81.62 255 GLU A N 1
ATOM 1926 C CA . GLU A 1 255 ? 31.358 5.781 -0.017 1.00 81.62 255 GLU A CA 1
ATOM 1927 C C . GLU A 1 255 ? 32.880 5.724 0.164 1.00 81.62 255 GLU A C 1
ATOM 1929 O O . GLU A 1 255 ? 33.429 6.347 1.071 1.00 81.62 255 GLU A O 1
ATOM 1934 N N . HIS A 1 256 ? 33.591 5.085 -0.772 1.00 69.12 256 HIS A N 1
ATOM 1935 C CA . HIS A 1 256 ? 35.055 5.090 -0.773 1.00 69.12 256 HIS A CA 1
ATOM 1936 C C . HIS A 1 256 ? 35.659 6.490 -0.994 1.00 69.12 256 HIS A C 1
ATOM 1938 O O . HIS A 1 256 ? 36.801 6.739 -0.613 1.00 69.12 256 HIS A O 1
ATOM 1944 N N . MET A 1 257 ? 34.893 7.413 -1.578 1.00 76.75 257 MET A N 1
ATOM 1945 C CA . MET A 1 257 ? 35.283 8.808 -1.803 1.00 76.75 257 MET A CA 1
ATOM 1946 C C . MET A 1 257 ? 34.838 9.747 -0.666 1.00 76.75 257 MET A C 1
ATOM 1948 O O . MET A 1 257 ? 35.056 10.952 -0.764 1.00 76.75 257 MET A O 1
ATOM 1952 N N . GLY A 1 258 ? 34.236 9.220 0.410 1.00 73.94 258 GLY A N 1
ATOM 1953 C CA . GLY A 1 258 ? 33.812 9.998 1.580 1.00 73.94 258 GLY A CA 1
ATOM 1954 C C . GLY A 1 258 ? 32.546 10.838 1.372 1.00 73.94 258 GLY A C 1
ATOM 1955 O O . GLY A 1 258 ? 32.365 11.832 2.068 1.00 73.94 258 GLY A O 1
ATOM 1956 N N . LEU A 1 259 ? 31.695 10.470 0.406 1.00 66.25 259 LEU A N 1
ATOM 1957 C CA . LEU A 1 259 ? 30.487 11.216 0.013 1.00 66.25 259 LEU A CA 1
ATOM 1958 C C . LEU A 1 259 ? 29.170 10.495 0.373 1.00 66.25 259 LEU A C 1
ATOM 1960 O O . LEU A 1 259 ? 28.151 10.744 -0.273 1.00 66.25 259 LEU A O 1
ATOM 1964 N N . ALA A 1 260 ? 29.190 9.589 1.355 1.00 54.81 260 ALA A N 1
ATOM 1965 C CA . ALA A 1 260 ? 28.021 8.818 1.796 1.00 54.81 260 ALA A CA 1
ATOM 1966 C C . ALA A 1 260 ? 27.447 9.329 3.122 1.00 54.81 260 ALA A C 1
ATOM 1968 O O . ALA A 1 260 ? 28.253 9.656 4.023 1.00 54.81 260 ALA A O 1
#

Radius of gyration: 25.42 Å; Cα contacts (8 Å, |Δi|>4): 191; chains: 1; bounding box: 56×58×69 Å

Solvent-accessible surface area (backbone atoms only — not comparable to full-atom values): 16260 Å² total; per-residue (Å²): 112,75,50,56,73,40,92,47,67,69,50,23,48,53,42,58,68,49,41,72,74,50,50,71,74,49,55,42,68,54,44,62,73,54,49,47,57,52,50,52,52,43,43,72,69,53,86,50,64,70,51,38,56,48,40,51,51,48,48,40,47,60,74,72,44,76,94,52,95,84,68,82,85,78,82,89,85,76,80,95,76,82,89,75,91,75,85,80,63,42,52,85,68,47,74,49,51,83,67,22,90,82,52,70,88,74,76,80,76,55,80,77,53,50,61,64,50,70,73,45,58,84,79,62,76,73,64,94,82,48,93,58,53,49,51,75,69,56,18,51,50,52,56,50,46,36,72,73,65,33,68,72,58,40,43,52,68,26,48,76,62,70,74,39,55,57,65,27,52,34,39,39,64,48,37,81,79,57,78,90,51,69,88,57,63,66,76,78,43,50,61,58,48,52,52,44,50,52,56,54,68,71,48,84,80,82,63,90,91,56,85,53,70,65,48,51,54,50,49,62,71,71,53,89,82,81,87,84,88,82,66,59,69,81,43,40,87,77,71,42,63,31,60,79,42,86,79,66,4,51,51,48,58,35,43,77,71,73,73,111